Protein AF-A0A8S3Z2A4-F1 (afdb_monomer_lite)

Radius of gyration: 31.5 Å; chains: 1; bounding box: 64×55×92 Å

Organism: NCBI:t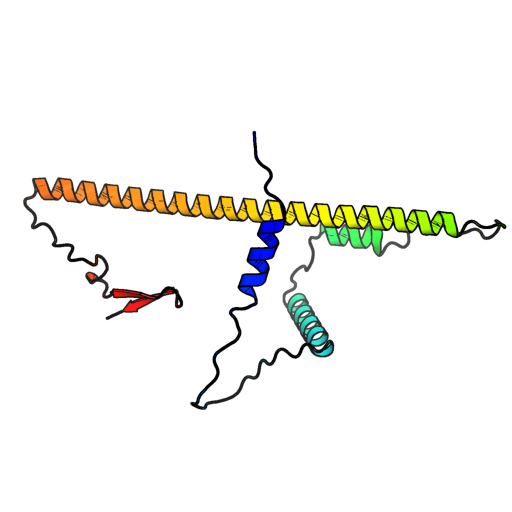xid100452

Sequence (190 aa):
MFSKFTASKLSAYFSRRMSNESTGSLSENELSDGDVGADDSPSAYLSYFRRLKETTDKLHLSARRPSIMLWRQQYLESQNFPRGKSNMNSDITDGSLTLDRKHRIDRALEWLKIQLVGILIYLCHILSQLKLQRSTEEHQELIDDFHFELQELQEFSDILDLPIPEHGSNPLKHIGITRLNISARRFSAC

InterPro domains:
  IPR024280 FAM167 [PF11652] (115-190)
  IPR051771 FAM167 domain-containing protein [PTHR32289] (18-190)

Foldseek 3Di:
DDDDPDPPVVVVVVVVVVPPPDDDDDDDDDDDDDDDPPDPDPVVVVVVVVVVVVVCVVVVPPPDDVVVVVVCCVPVVPPPDCPPPPPPDDDDDPPVVVVVVVVVVVVVVVVVVVVVVVVVVVVVVVVVVVVVVVVVVVVVVVVVVVVVVVVVVVVVCVVVVPPDPCCPPDVCVVVQFDDQDPVVRDTDGD

Structure (mmCIF, N/CA/C/O backbone):
data_AF-A0A8S3Z2A4-F1
#
_entry.id   AF-A0A8S3Z2A4-F1
#
loop_
_atom_site.group_PDB
_atom_site.id
_atom_site.type_symbol
_atom_site.label_atom_id
_atom_site.label_alt_id
_atom_site.label_comp_id
_atom_site.label_asym_id
_atom_site.label_entity_id
_atom_site.label_seq_id
_atom_site.pdbx_PDB_ins_code
_atom_site.Cartn_x
_atom_site.Cartn_y
_atom_site.Cartn_z
_atom_site.occupancy
_atom_site.B_iso_or_equiv
_atom_site.auth_seq_id
_atom_site.auth_comp_id
_atom_site.auth_asym_id
_atom_site.auth_atom_id
_atom_site.pdbx_PDB_model_num
ATOM 1 N N . MET A 1 1 ? 25.970 15.386 16.649 1.00 39.62 1 MET A N 1
ATOM 2 C CA . MET A 1 1 ? 26.610 14.061 16.819 1.00 39.62 1 MET A CA 1
ATOM 3 C C . MET A 1 1 ? 25.561 12.959 16.651 1.00 39.62 1 MET A C 1
ATOM 5 O O . MET A 1 1 ? 25.124 12.393 17.641 1.00 39.62 1 MET A O 1
ATOM 9 N N . PHE A 1 2 ? 25.124 12.650 15.425 1.00 41.12 2 PHE A N 1
ATOM 10 C CA . PHE A 1 2 ? 24.247 11.491 15.205 1.00 41.12 2 PHE A CA 1
ATOM 11 C C . PHE A 1 2 ? 25.093 10.311 14.740 1.00 41.12 2 PHE A C 1
ATOM 13 O O . PHE A 1 2 ? 25.706 10.330 13.674 1.00 41.12 2 PHE A O 1
ATOM 20 N N . SER A 1 3 ? 25.214 9.348 15.651 1.00 44.56 3 SER A N 1
ATOM 21 C CA . SER A 1 3 ? 26.056 8.168 15.533 1.00 44.56 3 SER A CA 1
ATOM 22 C C . SER A 1 3 ? 25.515 7.194 14.487 1.00 44.56 3 SER A C 1
ATOM 24 O O . SER A 1 3 ? 24.312 7.038 14.288 1.00 44.56 3 SER A O 1
ATOM 26 N N . LYS A 1 4 ? 26.462 6.551 13.814 1.00 48.78 4 LYS A N 1
ATOM 27 C CA . LYS A 1 4 ? 26.327 5.701 12.635 1.00 48.78 4 LYS A CA 1
ATOM 28 C C . LYS A 1 4 ? 25.576 4.409 12.986 1.00 48.78 4 LYS A C 1
ATOM 30 O O . LYS A 1 4 ? 26.118 3.563 13.692 1.00 48.78 4 LYS A O 1
ATOM 35 N N . PHE A 1 5 ? 24.373 4.209 12.448 1.00 43.72 5 PHE A N 1
ATOM 36 C CA . PHE A 1 5 ? 23.748 2.883 12.417 1.00 43.72 5 PHE A CA 1
ATOM 37 C C . PHE A 1 5 ? 24.334 2.095 11.243 1.00 43.72 5 PHE A C 1
ATOM 39 O O . PHE A 1 5 ? 24.006 2.325 10.082 1.00 43.72 5 PHE A O 1
ATOM 46 N N . THR A 1 6 ? 25.282 1.210 11.545 1.00 55.25 6 THR A N 1
ATOM 47 C CA . THR A 1 6 ? 25.957 0.376 10.550 1.00 55.25 6 THR A CA 1
ATOM 48 C C . THR A 1 6 ? 25.103 -0.843 10.192 1.00 55.25 6 THR A C 1
ATOM 50 O O . THR A 1 6 ? 24.456 -1.454 11.044 1.00 55.25 6 THR A O 1
ATOM 53 N N . ALA A 1 7 ? 25.152 -1.224 8.913 1.00 50.16 7 ALA A N 1
ATOM 54 C CA . ALA A 1 7 ? 24.430 -2.332 8.279 1.00 50.16 7 ALA A CA 1
ATOM 55 C C . ALA A 1 7 ? 24.630 -3.724 8.928 1.00 50.16 7 ALA A C 1
ATOM 57 O O . ALA A 1 7 ? 23.951 -4.682 8.570 1.00 50.16 7 ALA A O 1
ATOM 58 N N . SER A 1 8 ? 25.521 -3.842 9.916 1.00 47.00 8 SER A N 1
ATOM 59 C CA . SER A 1 8 ? 25.861 -5.101 10.586 1.00 47.00 8 SER A CA 1
ATOM 60 C C . SER A 1 8 ? 24.720 -5.653 11.462 1.00 47.00 8 SER A C 1
ATOM 62 O O . SER A 1 8 ? 24.561 -6.865 11.593 1.00 47.00 8 SER A O 1
ATOM 64 N N . LYS A 1 9 ? 23.847 -4.790 12.010 1.00 45.94 9 LYS A N 1
ATOM 65 C CA . LYS A 1 9 ? 22.743 -5.233 12.890 1.00 45.94 9 LYS A CA 1
ATOM 66 C C . LYS A 1 9 ? 21.567 -5.888 12.158 1.00 45.94 9 LYS A C 1
ATOM 68 O O . LYS A 1 9 ? 20.826 -6.641 12.783 1.00 45.94 9 LYS A O 1
ATOM 73 N N . LEU A 1 10 ? 21.410 -5.652 10.854 1.00 45.69 10 LEU A N 1
ATOM 74 C CA . LEU A 1 10 ? 20.342 -6.282 10.067 1.00 45.69 10 LEU A CA 1
ATOM 75 C C . LEU A 1 10 ? 20.653 -7.754 9.748 1.00 45.69 10 LEU A C 1
ATOM 77 O O . LEU A 1 10 ? 19.740 -8.573 9.708 1.00 45.69 10 LEU A O 1
ATOM 81 N N . SER A 1 11 ? 21.936 -8.113 9.626 1.00 46.38 11 SER A N 1
ATOM 82 C CA . SER A 1 11 ? 22.373 -9.500 9.401 1.00 46.38 11 SER A CA 1
ATOM 83 C C . SER A 1 11 ? 22.074 -10.408 10.606 1.00 46.38 11 SER A C 1
ATOM 85 O O . SER A 1 11 ? 21.543 -11.506 10.457 1.00 46.38 11 SER A O 1
ATOM 87 N N . ALA A 1 12 ? 22.298 -9.911 11.830 1.00 46.38 12 ALA A N 1
ATOM 88 C CA . ALA A 1 12 ? 22.078 -10.685 13.056 1.00 46.38 12 ALA A CA 1
ATOM 89 C C . ALA A 1 12 ? 20.595 -11.002 13.339 1.00 46.38 12 ALA A C 1
ATOM 91 O O . ALA A 1 12 ? 20.290 -12.035 13.938 1.00 46.38 12 ALA A O 1
ATOM 92 N N . TYR A 1 13 ? 19.670 -10.145 12.893 1.00 47.44 13 TYR A N 1
ATOM 93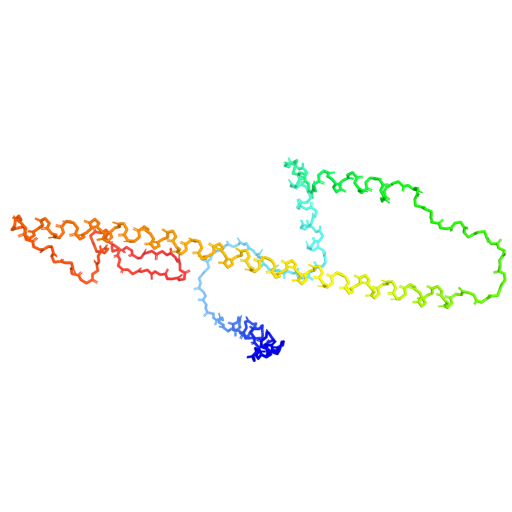 C CA . TYR A 1 13 ? 18.230 -10.396 13.020 1.00 47.44 13 TYR A CA 1
ATOM 94 C C . TYR A 1 13 ? 17.719 -11.429 12.011 1.00 47.44 13 TYR A C 1
ATOM 96 O O . TYR A 1 13 ? 16.799 -12.181 12.327 1.00 47.44 13 TYR A O 1
ATOM 104 N N . PHE A 1 14 ? 18.326 -11.501 10.824 1.00 48.72 14 PHE A N 1
ATOM 105 C CA . PHE A 1 14 ? 17.909 -12.441 9.786 1.00 48.72 14 PHE A CA 1
ATOM 106 C C . PHE A 1 14 ? 18.347 -13.879 10.112 1.00 48.72 14 PHE A C 1
ATOM 108 O O . PHE A 1 14 ? 17.549 -14.805 9.992 1.00 48.72 14 PHE A O 1
ATOM 115 N N . SER A 1 15 ? 19.561 -14.068 10.644 1.00 42.00 15 SER A N 1
ATOM 116 C CA . SER A 1 15 ? 20.068 -15.406 10.990 1.00 42.00 15 SER A CA 1
ATOM 117 C C . SER A 1 15 ? 19.360 -16.050 12.187 1.00 42.00 15 SER A C 1
ATOM 119 O O . SER A 1 15 ? 19.220 -17.267 12.227 1.00 42.00 15 SER A O 1
ATOM 121 N N . ARG A 1 16 ? 18.861 -15.267 13.156 1.00 45.88 16 ARG A N 1
ATOM 122 C CA . ARG A 1 16 ? 18.175 -15.823 14.339 1.00 45.88 16 ARG A CA 1
ATOM 123 C C . ARG A 1 16 ? 16.767 -16.351 14.032 1.00 45.88 16 ARG A C 1
ATOM 125 O O . ARG A 1 16 ? 16.267 -17.165 14.798 1.00 45.88 16 ARG A O 1
ATOM 132 N N . ARG A 1 17 ? 16.149 -15.918 12.927 1.00 43.94 17 ARG A N 1
ATOM 133 C CA . ARG A 1 17 ? 14.795 -16.338 12.526 1.00 43.94 17 ARG A CA 1
ATOM 134 C C . ARG A 1 17 ? 14.763 -17.638 11.715 1.00 43.94 17 ARG A C 1
ATOM 136 O O . ARG A 1 17 ? 13.704 -18.228 11.597 1.00 43.94 17 ARG A O 1
ATOM 143 N N . MET A 1 18 ? 15.900 -18.077 11.171 1.00 41.94 18 MET A N 1
ATOM 144 C CA . MET A 1 18 ? 15.980 -19.298 10.352 1.00 41.94 18 MET A CA 1
ATOM 145 C C . MET A 1 18 ? 16.459 -20.526 11.145 1.00 41.94 18 MET A C 1
ATOM 147 O O . MET A 1 18 ? 16.470 -21.629 10.613 1.00 41.94 18 MET A O 1
ATOM 151 N N . SER A 1 19 ? 16.884 -20.363 12.405 1.00 40.25 19 SER A N 1
ATOM 152 C CA . SER A 1 19 ? 17.435 -21.463 13.220 1.00 40.25 19 SER A CA 1
ATOM 153 C C . SER A 1 19 ? 16.463 -22.034 14.256 1.00 40.25 19 SER A C 1
ATOM 155 O O . SER A 1 19 ? 16.802 -23.002 14.926 1.00 40.25 19 SER A O 1
ATOM 157 N N . ASN A 1 20 ? 15.271 -21.459 14.410 1.00 38.00 20 ASN A N 1
ATOM 158 C CA . ASN A 1 20 ? 14.275 -21.872 15.404 1.00 38.00 20 ASN A CA 1
ATOM 159 C C . ASN A 1 20 ? 13.099 -22.682 14.824 1.00 38.00 20 ASN A C 1
ATOM 161 O O . ASN A 1 20 ? 12.181 -23.008 15.568 1.00 38.00 20 ASN A O 1
ATOM 165 N N . GLU A 1 21 ? 13.141 -23.055 13.541 1.00 40.69 21 GLU A N 1
ATOM 166 C CA . GLU A 1 21 ? 12.123 -23.901 12.885 1.00 40.69 21 GLU A CA 1
ATOM 167 C C . GLU A 1 21 ? 12.524 -25.378 12.738 1.00 40.69 21 GLU A C 1
ATOM 169 O O . GLU A 1 21 ? 11.909 -26.124 11.984 1.00 40.69 21 GLU A O 1
ATOM 174 N N . SER A 1 22 ? 13.528 -25.850 13.478 1.00 44.91 22 SER A N 1
ATOM 175 C CA . SER A 1 22 ? 13.910 -27.264 13.440 1.00 44.91 22 SER A CA 1
ATOM 176 C C . SER A 1 22 ? 14.119 -27.806 14.848 1.00 44.91 22 SER A C 1
ATOM 178 O O . SER A 1 22 ? 15.173 -27.618 15.444 1.00 44.91 22 SER A O 1
ATOM 180 N N . THR A 1 23 ? 13.064 -28.391 15.420 1.00 41.16 23 THR A N 1
ATOM 181 C CA . THR A 1 23 ? 13.081 -29.612 16.255 1.00 41.16 23 THR A CA 1
ATOM 182 C C . THR A 1 23 ? 11.677 -29.886 16.807 1.00 41.16 23 THR A C 1
ATOM 184 O O . THR A 1 23 ? 11.141 -29.091 17.574 1.00 41.16 23 THR A O 1
ATOM 187 N N . GLY A 1 24 ? 11.084 -31.026 16.427 1.00 30.45 24 GLY A N 1
ATOM 188 C CA . GLY A 1 24 ? 9.848 -31.522 17.047 1.00 30.45 24 GLY A CA 1
ATOM 189 C C . GLY A 1 24 ? 9.009 -32.513 16.224 1.00 30.45 24 GLY A C 1
ATOM 190 O O . GLY A 1 24 ? 7.857 -32.218 15.943 1.00 30.45 24 GLY A O 1
ATOM 191 N N . SER A 1 25 ? 9.562 -33.680 15.866 1.00 31.59 25 SER A N 1
ATOM 192 C CA . SER A 1 25 ? 8.793 -34.941 15.658 1.00 31.59 25 SER A CA 1
ATOM 193 C C . SER A 1 25 ? 8.578 -35.584 17.046 1.00 31.59 25 SER A C 1
ATOM 195 O O . SER A 1 25 ? 9.428 -35.355 17.903 1.00 31.59 25 SER A O 1
ATOM 197 N N . LEU A 1 26 ? 7.573 -36.384 17.435 1.00 31.91 26 LEU A N 1
ATOM 198 C CA . LEU A 1 26 ? 6.619 -37.355 16.847 1.00 31.91 26 LEU A CA 1
ATOM 199 C C . LEU A 1 26 ? 5.559 -37.601 17.985 1.00 31.91 26 LEU A C 1
ATOM 201 O O . LEU A 1 26 ? 5.942 -37.509 19.149 1.00 31.91 26 LEU A O 1
ATOM 205 N N . SER A 1 27 ? 4.257 -37.896 17.844 1.00 35.03 27 SER A N 1
ATOM 206 C CA . SER A 1 27 ? 3.640 -39.101 17.260 1.00 35.03 27 SER A CA 1
ATOM 207 C C . SER A 1 27 ? 2.094 -39.085 17.383 1.00 35.03 27 SER A C 1
ATOM 209 O O . SER A 1 27 ? 1.547 -38.618 18.378 1.00 35.03 27 SER A O 1
ATOM 211 N N . GLU A 1 28 ? 1.468 -39.618 16.325 1.00 39.50 28 GLU A N 1
ATOM 212 C CA . GLU A 1 28 ? 0.249 -40.451 16.225 1.00 39.50 28 GLU A CA 1
ATOM 213 C C . GLU A 1 28 ? -1.117 -39.955 16.748 1.00 39.50 28 GLU A C 1
ATOM 215 O O . GLU A 1 28 ? -1.443 -40.040 17.926 1.00 39.50 28 GLU A O 1
ATOM 220 N N . ASN A 1 29 ? -1.986 -39.572 15.800 1.00 33.66 29 ASN A N 1
ATOM 221 C CA . ASN A 1 29 ? -3.262 -40.267 15.578 1.00 33.66 29 ASN A CA 1
ATOM 222 C C . ASN A 1 29 ? -3.793 -39.963 14.161 1.00 33.66 29 ASN A C 1
ATOM 224 O O . ASN A 1 29 ? -3.790 -38.817 13.714 1.00 33.66 29 ASN A O 1
ATOM 228 N N . GLU A 1 30 ? -4.208 -41.007 13.448 1.00 43.69 30 GLU A N 1
ATOM 229 C CA . GLU A 1 30 ? -4.625 -40.979 12.044 1.00 43.69 30 GLU A CA 1
ATOM 230 C C . GLU A 1 30 ? -5.954 -40.245 11.798 1.00 43.69 30 GLU A C 1
ATOM 232 O O . GLU A 1 30 ? -6.917 -40.474 12.527 1.00 43.69 30 GLU A O 1
ATOM 237 N N . LEU A 1 31 ? -6.027 -39.439 10.724 1.00 37.88 31 LEU A N 1
ATOM 238 C CA . LEU A 1 31 ? -7.029 -39.580 9.650 1.00 37.88 31 LEU A CA 1
ATOM 239 C C . LEU A 1 31 ? -6.780 -38.594 8.478 1.00 37.88 31 LEU A C 1
ATOM 241 O O . LEU A 1 31 ? -6.928 -37.385 8.623 1.00 37.88 31 LEU A O 1
ATOM 245 N N . SER A 1 32 ? -6.516 -39.171 7.301 1.00 45.12 32 SER A N 1
ATOM 246 C CA . SER A 1 32 ? -7.019 -38.783 5.967 1.00 45.12 32 SER A CA 1
ATOM 247 C C . SER A 1 32 ? -6.608 -37.449 5.303 1.00 45.12 32 SER A C 1
ATOM 249 O O . SER A 1 32 ? -7.324 -36.456 5.363 1.00 45.12 32 SER A O 1
ATOM 251 N N . ASP A 1 33 ? -5.541 -37.568 4.507 1.00 43.47 33 ASP A N 1
ATOM 252 C CA . ASP A 1 33 ? -5.369 -37.140 3.102 1.00 43.47 33 ASP A CA 1
ATOM 253 C C . ASP A 1 33 ? -5.438 -35.644 2.716 1.00 43.47 33 ASP A C 1
ATOM 255 O O . ASP A 1 33 ? -6.471 -34.979 2.791 1.00 43.47 33 ASP A O 1
ATOM 259 N N . GLY A 1 34 ? -4.305 -35.139 2.214 1.00 41.41 34 GLY A N 1
ATOM 260 C CA . GLY A 1 34 ? -4.130 -33.771 1.721 1.00 41.41 34 GLY A CA 1
ATOM 261 C C . GLY A 1 34 ? -2.675 -33.298 1.754 1.00 41.41 34 GLY A C 1
ATOM 262 O O . GLY A 1 34 ? -2.374 -32.274 2.363 1.00 41.41 34 GLY A O 1
ATOM 263 N N . ASP A 1 35 ? -1.781 -34.073 1.139 1.00 44.00 35 ASP A N 1
ATOM 264 C CA . ASP A 1 35 ? -0.349 -33.803 0.971 1.00 44.00 35 ASP A CA 1
ATOM 265 C C . ASP A 1 35 ? -0.073 -32.415 0.351 1.00 44.00 35 ASP A C 1
ATOM 267 O O . ASP A 1 35 ? -0.505 -32.108 -0.762 1.00 44.00 35 ASP A O 1
ATOM 271 N N . VAL A 1 36 ? 0.665 -31.573 1.083 1.00 47.00 36 VAL A N 1
ATOM 272 C CA . VAL A 1 36 ? 1.321 -30.367 0.555 1.00 47.00 36 VAL A CA 1
ATOM 273 C C . VAL A 1 36 ? 2.799 -30.432 0.935 1.00 47.00 36 VAL A C 1
ATOM 275 O O . VAL A 1 36 ? 3.322 -29.602 1.678 1.00 47.00 36 VAL A O 1
ATOM 278 N N . GLY A 1 37 ? 3.489 -31.449 0.422 1.00 45.19 37 GLY A N 1
ATOM 279 C CA . GLY A 1 37 ? 4.923 -31.378 0.192 1.00 45.19 37 GLY A CA 1
ATOM 280 C C . GLY A 1 37 ? 5.211 -30.301 -0.854 1.00 45.19 37 GLY A C 1
ATOM 281 O O . GLY A 1 37 ? 4.881 -30.451 -2.030 1.00 45.19 37 GLY A O 1
ATOM 282 N N . ALA A 1 38 ? 5.802 -29.186 -0.426 1.00 52.50 38 ALA A N 1
ATOM 283 C CA . ALA A 1 38 ? 6.361 -28.185 -1.325 1.00 52.50 38 ALA A CA 1
ATOM 284 C C . ALA A 1 38 ? 7.593 -28.784 -2.024 1.00 52.50 38 ALA A C 1
ATOM 286 O O . ALA A 1 38 ? 8.720 -28.658 -1.554 1.00 52.50 38 ALA A O 1
ATOM 287 N N . ASP A 1 39 ? 7.349 -29.497 -3.120 1.00 49.53 39 ASP A N 1
ATOM 288 C CA . ASP A 1 39 ? 8.382 -29.953 -4.039 1.00 49.53 39 ASP A CA 1
ATOM 289 C C . ASP A 1 39 ? 8.931 -28.724 -4.783 1.00 49.53 39 ASP A C 1
ATOM 291 O O . ASP A 1 39 ? 8.223 -28.098 -5.581 1.00 49.53 39 ASP A O 1
ATOM 295 N N . ASP A 1 40 ? 10.190 -28.361 -4.518 1.00 53.53 40 ASP A N 1
ATOM 296 C CA . ASP A 1 40 ? 10.964 -27.307 -5.203 1.00 53.53 40 ASP A CA 1
ATOM 297 C C . ASP A 1 40 ? 11.320 -27.726 -6.651 1.00 53.53 40 ASP A C 1
ATOM 299 O O . ASP A 1 40 ? 12.430 -27.546 -7.156 1.00 53.53 40 ASP A O 1
ATOM 303 N N . SER A 1 41 ? 10.359 -28.323 -7.352 1.00 61.91 41 SER A N 1
ATOM 304 C CA . SER A 1 41 ? 10.474 -28.745 -8.737 1.00 61.91 41 SER A CA 1
ATOM 305 C C . SER A 1 41 ? 10.021 -27.607 -9.661 1.00 61.91 41 SER A C 1
ATOM 307 O O . SER A 1 41 ? 8.894 -27.110 -9.534 1.00 61.91 41 SER A O 1
ATOM 309 N N . PRO A 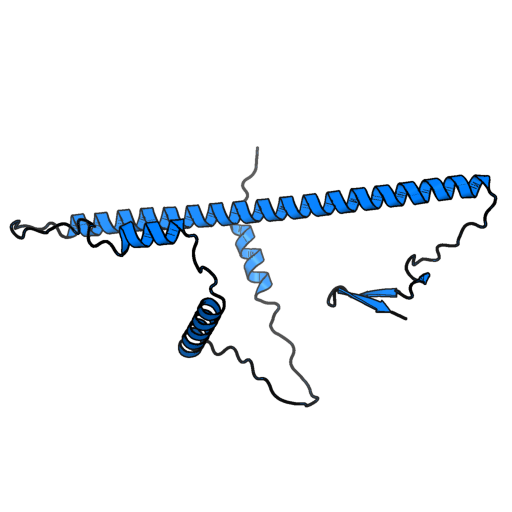1 42 ? 10.828 -27.202 -10.665 1.00 63.19 42 PRO A N 1
ATOM 310 C CA . PRO A 1 42 ? 10.460 -26.158 -11.630 1.00 63.19 42 PRO A CA 1
ATOM 311 C C . PRO A 1 42 ? 9.114 -26.407 -12.334 1.00 63.19 42 PRO A C 1
ATOM 313 O O . PRO A 1 42 ? 8.444 -25.470 -12.770 1.00 63.19 42 PRO A O 1
ATOM 316 N N . SER A 1 43 ? 8.698 -27.675 -12.420 1.00 71.00 43 SER A N 1
ATOM 317 C CA . SER A 1 43 ? 7.420 -28.106 -12.990 1.00 71.00 43 SER A CA 1
ATOM 318 C C . SER A 1 43 ? 6.213 -27.658 -12.152 1.00 71.00 43 SER A C 1
ATOM 320 O O . SER A 1 43 ? 5.224 -27.154 -12.697 1.00 71.00 43 SER A O 1
ATOM 322 N N . ALA A 1 44 ? 6.312 -27.754 -10.821 1.00 73.12 44 ALA A N 1
ATOM 323 C CA . ALA A 1 44 ? 5.252 -27.354 -9.900 1.00 73.12 44 ALA A CA 1
ATOM 324 C C . ALA A 1 44 ? 4.990 -25.842 -9.992 1.00 73.12 44 ALA A C 1
ATOM 326 O O . ALA A 1 44 ? 3.840 -25.417 -10.131 1.00 73.12 44 ALA A O 1
ATOM 327 N N . TYR A 1 45 ? 6.051 -25.030 -10.063 1.00 75.31 45 TYR A N 1
ATOM 328 C CA . TYR A 1 45 ? 5.935 -23.576 -10.214 1.00 75.31 45 TYR A CA 1
ATOM 329 C C . TYR A 1 45 ? 5.266 -23.168 -11.536 1.00 75.31 45 TYR A C 1
ATOM 331 O O . TYR A 1 45 ? 4.392 -22.298 -11.556 1.00 75.31 45 TYR A O 1
ATOM 339 N N . LEU A 1 46 ? 5.618 -23.824 -12.649 1.00 83.75 46 LEU A N 1
ATOM 340 C CA . LEU A 1 46 ? 4.990 -23.568 -13.950 1.00 83.75 46 LEU A CA 1
ATOM 341 C C . LEU A 1 46 ? 3.502 -23.945 -13.964 1.00 83.75 46 LEU A C 1
ATOM 343 O O . LEU A 1 46 ? 2.695 -23.238 -14.576 1.00 83.75 46 LEU A O 1
ATOM 347 N N . SER A 1 47 ? 3.126 -25.026 -13.276 1.00 85.81 47 SER A N 1
ATOM 348 C CA . SER A 1 47 ? 1.728 -25.453 -13.145 1.00 85.81 47 SER A CA 1
ATOM 349 C C . SER A 1 47 ? 0.899 -24.482 -12.288 1.00 85.81 47 SER A C 1
ATOM 351 O O . SER A 1 47 ? -0.206 -24.094 -12.679 1.00 85.81 47 SER A O 1
ATOM 353 N N . TYR A 1 48 ? 1.472 -23.989 -11.186 1.00 86.19 48 TYR A N 1
ATOM 354 C CA . TYR A 1 48 ? 0.867 -22.981 -10.316 1.00 86.19 48 TYR A CA 1
ATOM 355 C C . TYR A 1 48 ? 0.700 -21.636 -11.034 1.00 86.19 48 TYR A C 1
ATOM 357 O O . TYR A 1 48 ? -0.378 -21.042 -11.008 1.00 86.19 48 TYR A O 1
ATOM 365 N N . PHE A 1 49 ? 1.728 -21.189 -11.760 1.00 88.94 49 PHE A N 1
ATOM 366 C CA . PHE A 1 49 ? 1.678 -19.961 -12.553 1.00 88.94 49 PHE A CA 1
ATOM 367 C C . PHE A 1 49 ? 0.605 -20.022 -13.651 1.00 88.94 49 PHE A C 1
ATOM 369 O O . PHE A 1 49 ? -0.113 -19.046 -13.876 1.00 88.94 49 PHE A O 1
ATOM 376 N N . ARG A 1 50 ? 0.445 -21.180 -14.309 1.00 88.19 50 ARG A N 1
ATOM 377 C CA . ARG A 1 50 ? -0.616 -21.403 -15.304 1.00 88.19 50 ARG A CA 1
ATOM 378 C C . ARG A 1 50 ? -2.008 -21.323 -14.678 1.00 88.19 50 ARG A C 1
ATOM 380 O O . ARG A 1 50 ? -2.858 -20.612 -15.206 1.00 88.19 50 ARG A O 1
ATOM 387 N N . ARG A 1 51 ? -2.216 -21.974 -13.529 1.00 91.06 51 ARG A N 1
ATOM 388 C CA . ARG A 1 51 ? -3.484 -21.918 -12.784 1.00 91.06 51 ARG A CA 1
ATOM 389 C C . ARG A 1 51 ? -3.817 -20.493 -12.332 1.00 91.06 51 ARG A C 1
ATOM 391 O O . ARG A 1 51 ? -4.948 -20.056 -12.509 1.00 91.06 51 ARG A O 1
ATOM 398 N N . LEU A 1 52 ? -2.835 -19.751 -11.820 1.00 85.56 52 LEU A N 1
ATOM 399 C CA . LEU A 1 52 ? -2.997 -18.352 -11.412 1.00 85.56 52 LEU A CA 1
ATOM 400 C C . LEU A 1 52 ? -3.389 -17.443 -12.589 1.00 85.56 52 LEU A C 1
ATOM 402 O O . LEU A 1 52 ? -4.220 -16.538 -12.447 1.00 85.56 52 LEU A O 1
ATOM 406 N N . LYS A 1 53 ? -2.799 -17.694 -13.762 1.00 89.00 53 LYS A N 1
ATOM 407 C CA . LYS A 1 53 ? -3.120 -16.977 -14.996 1.00 89.00 53 LYS A CA 1
ATOM 408 C C . LYS A 1 53 ? -4.561 -17.248 -15.433 1.00 89.00 53 LYS A C 1
ATOM 410 O O . LYS A 1 53 ? -5.310 -16.304 -15.645 1.00 89.00 53 LYS A O 1
ATOM 415 N N . GLU A 1 54 ? -4.982 -18.511 -15.445 1.00 90.31 54 GLU A N 1
ATOM 416 C CA . GLU A 1 54 ? -6.365 -18.886 -15.764 1.00 90.31 54 GLU A CA 1
ATOM 417 C C . GLU A 1 54 ? -7.384 -18.269 -14.800 1.00 90.31 54 GLU A C 1
ATOM 419 O O . GLU A 1 54 ? -8.437 -17.807 -15.232 1.00 90.31 54 GLU A O 1
ATOM 424 N N . THR A 1 55 ? -7.097 -18.235 -13.495 1.00 84.44 55 THR A N 1
ATOM 425 C CA . THR A 1 55 ? -7.998 -17.603 -12.517 1.00 84.44 55 THR A CA 1
ATOM 426 C C . THR A 1 55 ? -8.065 -16.089 -12.692 1.00 84.44 55 THR A C 1
ATOM 428 O O . THR A 1 55 ? -9.135 -15.507 -12.554 1.00 84.44 55 THR A O 1
ATOM 431 N N . THR A 1 56 ? -6.943 -15.454 -13.033 1.00 81.00 56 THR A N 1
ATOM 432 C CA . THR A 1 56 ? -6.882 -14.011 -13.309 1.00 81.00 56 THR A CA 1
ATOM 433 C C . THR A 1 56 ? -7.706 -13.654 -14.545 1.00 81.00 56 THR A C 1
ATOM 435 O O . THR A 1 56 ? -8.489 -12.705 -14.498 1.00 81.00 56 THR A O 1
ATOM 438 N N . ASP A 1 57 ? -7.578 -14.450 -15.611 1.00 77.81 57 ASP A N 1
ATOM 439 C CA . ASP A 1 57 ? -8.318 -14.270 -16.861 1.00 77.81 57 ASP A CA 1
ATOM 440 C C . ASP A 1 57 ? -9.825 -14.494 -16.646 1.00 77.81 57 ASP A C 1
ATOM 442 O O . ASP A 1 57 ? -10.637 -13.670 -17.062 1.00 77.81 57 ASP A O 1
ATOM 446 N N . LYS A 1 58 ? -10.211 -15.547 -15.908 1.00 85.62 58 LYS A N 1
ATOM 447 C CA . LYS A 1 58 ? -11.617 -15.827 -15.551 1.00 85.62 58 LYS A CA 1
ATOM 448 C C . LYS A 1 58 ? -12.266 -14.708 -14.738 1.00 85.62 58 LYS A C 1
ATOM 450 O O . LYS A 1 58 ? -13.457 -14.461 -14.888 1.00 85.62 58 LYS A O 1
ATOM 455 N N . LEU A 1 59 ? -11.498 -14.048 -13.873 1.00 76.69 59 LEU A N 1
ATOM 456 C CA . LEU A 1 59 ? -11.987 -12.962 -13.024 1.00 76.69 59 LEU A CA 1
ATOM 457 C C . LEU A 1 59 ? -11.870 -11.581 -13.689 1.00 76.69 59 LEU A C 1
ATOM 459 O O . LEU A 1 59 ? -12.202 -10.582 -13.054 1.00 76.69 59 LEU A O 1
ATOM 463 N N . HIS A 1 60 ? -11.398 -11.511 -14.944 1.00 64.12 60 HIS A N 1
ATOM 464 C CA . HIS A 1 60 ? -11.156 -10.265 -15.682 1.00 64.12 60 HIS A CA 1
ATOM 465 C C . HIS A 1 60 ? -10.363 -9.228 -14.867 1.00 64.12 60 HIS A C 1
ATOM 467 O O . HIS A 1 60 ? -10.524 -8.014 -15.027 1.00 64.12 60 HIS A O 1
ATOM 473 N N . LEU A 1 61 ? -9.488 -9.698 -13.974 1.00 69.31 61 LEU A N 1
ATOM 474 C CA . LEU A 1 61 ? -8.673 -8.817 -13.155 1.00 69.31 61 LEU A CA 1
ATOM 475 C C . LEU A 1 61 ? -7.629 -8.199 -14.076 1.00 69.31 61 LEU A C 1
ATOM 477 O O . LEU A 1 61 ? -6.779 -8.899 -14.627 1.00 69.31 61 LEU A O 1
ATOM 481 N N . SER A 1 62 ? -7.682 -6.880 -14.265 1.00 64.31 62 SER A N 1
ATOM 482 C CA . SER A 1 62 ? -6.656 -6.177 -15.026 1.00 64.31 62 SER A CA 1
ATOM 483 C C . SER A 1 62 ? -5.313 -6.376 -14.319 1.00 64.31 62 SER A C 1
ATOM 485 O O . SER A 1 62 ? -5.008 -5.689 -13.344 1.00 64.31 62 SER A O 1
ATOM 487 N N . ALA A 1 63 ? -4.497 -7.314 -14.805 1.00 61.66 63 ALA A N 1
ATOM 488 C CA . ALA A 1 63 ? -3.215 -7.687 -14.203 1.00 61.66 63 ALA A CA 1
ATOM 489 C C . ALA A 1 63 ? -2.155 -6.564 -14.268 1.00 61.66 63 ALA A C 1
ATOM 491 O O . ALA A 1 63 ? -1.001 -6.758 -13.885 1.00 61.66 63 ALA A O 1
ATOM 492 N N . ARG A 1 64 ? -2.521 -5.376 -14.770 1.00 64.62 64 ARG A N 1
ATOM 493 C CA . ARG A 1 64 ? -1.670 -4.190 -14.874 1.00 64.62 64 ARG A CA 1
ATOM 494 C C . ARG A 1 64 ? -2.495 -2.909 -14.916 1.00 64.62 64 ARG A C 1
ATOM 496 O O . ARG A 1 64 ? -3.571 -2.869 -15.502 1.00 64.62 64 ARG A O 1
ATOM 503 N N . ARG A 1 65 ? -1.928 -1.829 -14.367 1.00 79.94 65 ARG A N 1
ATOM 504 C CA . ARG A 1 65 ? -2.462 -0.469 -14.532 1.00 79.94 65 ARG A CA 1
ATOM 505 C C . ARG A 1 65 ? -2.548 -0.122 -16.031 1.00 79.94 65 ARG A C 1
ATOM 507 O O . ARG A 1 65 ? -1.580 -0.397 -16.746 1.00 79.94 65 ARG A O 1
ATOM 514 N N . PRO A 1 66 ? -3.631 0.518 -16.509 1.00 77.31 66 PRO A N 1
ATOM 515 C CA . PRO A 1 66 ? -3.829 0.814 -17.932 1.00 77.31 66 PRO A CA 1
ATOM 516 C C . PRO A 1 66 ? -2.688 1.646 -18.543 1.00 77.31 66 PRO A C 1
ATOM 518 O O . PRO A 1 66 ? -2.287 1.399 -19.679 1.00 77.31 66 PRO A O 1
ATOM 521 N N . SER A 1 67 ? -2.062 2.535 -17.764 1.00 81.25 67 SER A N 1
ATOM 522 C CA . SER A 1 67 ? -0.871 3.292 -18.183 1.00 81.25 67 SER A CA 1
ATOM 523 C C . SER A 1 67 ? 0.333 2.408 -18.536 1.00 81.25 67 SER A C 1
ATOM 525 O O . SER A 1 67 ? 1.083 2.715 -19.458 1.00 81.25 67 SER A O 1
ATOM 527 N N . ILE A 1 68 ? 0.505 1.277 -17.847 1.00 81.50 68 ILE A N 1
ATOM 528 C CA . ILE A 1 68 ? 1.601 0.333 -18.095 1.00 81.50 68 ILE A CA 1
ATOM 529 C C . ILE A 1 68 ? 1.337 -0.479 -19.369 1.00 81.50 68 ILE A C 1
ATOM 531 O O . ILE A 1 68 ? 2.282 -0.832 -20.074 1.00 81.50 68 ILE A O 1
ATOM 535 N N . MET A 1 69 ? 0.072 -0.785 -19.676 1.00 81.50 69 MET A N 1
ATOM 536 C CA . MET A 1 69 ? -0.280 -1.466 -20.925 1.00 81.50 69 MET A CA 1
ATOM 537 C C . MET A 1 69 ? -0.057 -0.566 -22.137 1.00 81.50 69 MET A C 1
ATOM 539 O O . MET A 1 69 ? 0.587 -1.008 -23.084 1.00 81.50 69 MET A O 1
ATOM 543 N N . LEU A 1 70 ? -0.494 0.696 -22.070 1.00 85.62 70 LEU A N 1
ATOM 544 C CA . LEU A 1 70 ? -0.249 1.678 -23.130 1.00 85.62 70 LEU A CA 1
ATOM 545 C C . LEU A 1 70 ? 1.251 1.881 -23.369 1.00 85.62 70 LEU A C 1
ATOM 547 O O . LEU A 1 70 ? 1.707 1.823 -24.507 1.00 85.62 70 LEU A O 1
ATOM 551 N N . TRP A 1 71 ? 2.044 2.013 -22.299 1.00 84.00 71 TRP A N 1
ATOM 552 C CA . TRP A 1 71 ? 3.501 2.087 -22.417 1.00 84.00 71 TRP A CA 1
ATOM 553 C C . TRP A 1 71 ? 4.094 0.820 -23.051 1.00 84.00 71 TRP A C 1
ATOM 555 O O . TRP A 1 71 ? 4.925 0.898 -23.953 1.00 84.00 71 TRP A O 1
ATOM 565 N N . ARG A 1 72 ? 3.650 -0.369 -22.624 1.00 80.50 72 ARG A N 1
ATOM 566 C CA . ARG A 1 72 ? 4.124 -1.638 -23.194 1.00 80.50 72 ARG A CA 1
ATOM 567 C C . ARG A 1 72 ? 3.810 -1.725 -24.689 1.00 80.50 72 ARG A C 1
ATOM 569 O O . ARG A 1 72 ? 4.691 -2.074 -25.467 1.00 80.50 72 ARG A O 1
ATOM 576 N N . GLN A 1 73 ? 2.602 -1.367 -25.097 1.00 81.56 73 GLN A N 1
ATOM 577 C CA . GLN A 1 73 ? 2.216 -1.355 -26.505 1.00 81.56 73 GLN A CA 1
ATOM 578 C C . GLN A 1 73 ? 3.075 -0.365 -27.311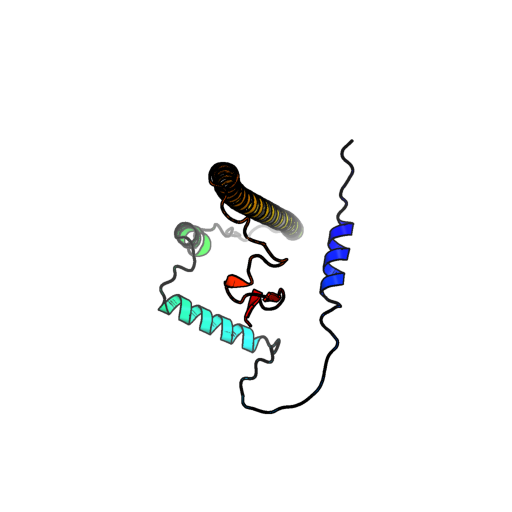 1.00 81.56 73 GLN A C 1
ATOM 580 O O . GLN A 1 73 ? 3.639 -0.710 -28.352 1.00 81.56 73 GLN A O 1
ATOM 585 N N . GLN A 1 74 ? 3.254 0.850 -26.789 1.00 80.75 74 GLN A N 1
ATOM 586 C CA . GLN A 1 74 ? 3.983 1.926 -27.458 1.00 80.75 74 GLN A CA 1
ATOM 587 C C . GLN A 1 74 ? 5.495 1.681 -27.572 1.00 80.75 74 GLN A C 1
ATOM 589 O O . GLN A 1 74 ? 6.111 2.137 -28.531 1.00 80.75 74 GLN A O 1
ATOM 594 N N . TYR A 1 75 ? 6.109 0.981 -26.615 1.00 73.56 75 TYR A N 1
ATOM 595 C CA . TYR A 1 75 ? 7.572 0.879 -26.544 1.00 73.56 75 TYR A CA 1
ATOM 596 C C . TYR A 1 75 ? 8.132 -0.541 -26.699 1.00 73.56 75 TYR A C 1
ATOM 598 O O . TYR A 1 75 ? 9.257 -0.684 -27.171 1.00 73.56 75 TYR A O 1
ATOM 606 N N . LEU A 1 76 ? 7.393 -1.588 -26.313 1.00 71.94 76 LEU A N 1
ATOM 607 C CA . LEU A 1 76 ? 7.841 -2.987 -26.438 1.00 71.94 76 LEU A CA 1
ATOM 608 C C . LEU A 1 76 ? 7.289 -3.672 -27.691 1.00 71.94 76 LEU A C 1
ATOM 610 O O . LEU A 1 76 ? 8.010 -4.434 -28.327 1.00 71.94 76 LEU A O 1
ATOM 614 N N . GLU A 1 77 ? 6.020 -3.434 -28.025 1.00 74.62 77 GLU A N 1
ATOM 615 C CA . GLU A 1 77 ? 5.350 -4.098 -29.158 1.00 74.62 77 GLU A CA 1
ATOM 616 C C . GLU A 1 77 ? 5.495 -3.307 -30.464 1.00 74.62 77 GLU A C 1
ATOM 618 O O . GLU A 1 77 ? 5.537 -3.881 -31.551 1.00 74.62 77 GLU A O 1
ATOM 623 N N . SER A 1 78 ? 5.657 -1.988 -30.362 1.00 67.69 78 SER A N 1
ATOM 624 C CA . SER A 1 78 ? 6.010 -1.135 -31.493 1.00 67.69 78 SER A CA 1
ATOM 625 C C . SER A 1 78 ? 7.452 -1.422 -31.927 1.00 67.69 78 SER A C 1
ATOM 627 O O . SER A 1 78 ? 8.397 -1.046 -31.234 1.00 67.69 78 SER A O 1
ATOM 629 N N . GLN A 1 79 ? 7.658 -2.018 -33.106 1.00 55.50 79 GLN A N 1
ATOM 630 C CA . GLN A 1 79 ? 8.983 -2.223 -33.728 1.00 55.50 79 GLN A CA 1
ATOM 631 C C . GLN A 1 79 ? 9.751 -0.919 -34.063 1.00 55.50 79 GLN A C 1
ATOM 633 O O . GLN A 1 79 ? 10.767 -0.949 -34.750 1.00 55.50 79 GLN A O 1
ATOM 638 N N . ASN A 1 80 ? 9.309 0.235 -33.563 1.00 54.00 80 ASN A N 1
ATOM 639 C CA . ASN A 1 80 ? 9.887 1.548 -33.845 1.00 54.00 80 ASN A CA 1
ATOM 640 C C . ASN A 1 80 ? 11.075 1.904 -32.946 1.00 54.00 80 ASN A C 1
ATOM 642 O O . ASN A 1 80 ? 11.555 3.036 -32.986 1.00 54.00 80 ASN A O 1
ATOM 646 N N . PHE A 1 81 ? 11.577 0.967 -32.138 1.00 53.03 81 PHE A N 1
ATOM 647 C CA . PHE A 1 81 ? 12.863 1.183 -31.493 1.00 53.03 81 PHE A CA 1
ATOM 648 C C . PHE A 1 81 ? 13.930 1.238 -32.594 1.00 53.03 81 PHE A C 1
ATOM 650 O O . PHE A 1 81 ? 14.022 0.276 -33.363 1.00 53.03 81 PHE A O 1
ATOM 657 N N . PRO A 1 82 ? 14.746 2.304 -32.702 1.00 53.75 82 PRO A N 1
ATOM 658 C CA . PRO A 1 82 ? 15.877 2.327 -33.613 1.00 53.75 82 PRO A CA 1
ATOM 659 C C . PRO A 1 82 ? 16.910 1.333 -33.080 1.00 53.75 82 PRO A C 1
ATOM 661 O O . PRO A 1 82 ? 17.878 1.678 -32.408 1.00 53.75 82 PRO A O 1
ATOM 664 N N . ARG A 1 83 ? 16.675 0.048 -33.344 1.00 53.97 83 ARG A N 1
ATOM 665 C CA . ARG A 1 83 ? 17.680 -0.996 -33.274 1.00 53.97 83 ARG A CA 1
ATOM 666 C C . ARG A 1 83 ? 18.650 -0.595 -34.371 1.00 53.97 83 ARG A C 1
ATOM 668 O O . ARG A 1 83 ? 18.315 -0.733 -35.545 1.00 53.97 83 ARG A O 1
ATOM 675 N N . GLY A 1 84 ? 19.725 0.086 -33.966 1.00 51.41 84 GLY A N 1
ATOM 676 C CA . GLY A 1 84 ? 20.643 0.780 -34.860 1.00 51.41 84 GLY A CA 1
ATOM 677 C C . GLY A 1 84 ? 20.873 -0.062 -36.100 1.00 51.41 84 GLY A C 1
ATOM 678 O O . GLY A 1 84 ? 21.358 -1.189 -35.996 1.00 51.41 84 GLY A O 1
ATOM 679 N N . LYS A 1 85 ? 20.436 0.451 -37.253 1.00 48.47 85 LYS A N 1
ATOM 680 C CA . LYS A 1 85 ? 20.787 -0.129 -38.541 1.00 48.47 85 LYS A CA 1
ATOM 681 C C . LYS A 1 85 ? 22.303 -0.026 -38.614 1.00 48.47 85 LYS A C 1
ATOM 683 O O . LYS A 1 85 ? 22.843 1.033 -38.914 1.00 48.47 85 LYS A O 1
ATOM 688 N N . SER A 1 86 ? 22.972 -1.109 -38.237 1.00 48.16 86 SER A N 1
ATOM 689 C CA . SER A 1 86 ? 24.362 -1.352 -38.569 1.00 48.16 86 SER A CA 1
ATOM 690 C C . SER A 1 86 ? 24.395 -1.441 -40.090 1.00 48.16 86 SER A C 1
ATOM 692 O O . SER A 1 86 ? 24.154 -2.490 -40.680 1.00 48.16 86 SER A O 1
ATOM 694 N N . ASN A 1 87 ? 24.583 -0.287 -40.730 1.00 43.50 87 ASN A N 1
ATOM 695 C CA . ASN A 1 87 ? 25.137 -0.248 -42.067 1.00 43.50 87 ASN A CA 1
ATOM 696 C C . ASN A 1 87 ? 26.543 -0.826 -41.923 1.00 43.50 87 ASN A C 1
ATOM 698 O O . ASN A 1 87 ? 27.448 -0.168 -41.415 1.00 43.50 87 ASN A O 1
ATOM 702 N N . MET A 1 88 ? 26.677 -2.097 -42.293 1.00 53.06 88 MET A N 1
ATOM 703 C CA . MET A 1 88 ? 27.955 -2.752 -42.519 1.00 53.06 88 MET A CA 1
ATOM 704 C C . MET A 1 88 ? 28.712 -1.926 -43.545 1.00 53.06 88 MET A C 1
ATOM 706 O O . MET A 1 88 ? 28.303 -1.911 -44.699 1.00 53.06 88 MET A O 1
ATOM 710 N N . ASN A 1 89 ? 29.708 -1.173 -43.075 1.00 51.00 89 ASN A N 1
ATOM 711 C CA . ASN A 1 89 ? 30.922 -0.742 -43.774 1.00 51.00 89 ASN A CA 1
ATOM 712 C C . ASN A 1 89 ? 31.748 0.135 -42.812 1.00 51.00 89 ASN A C 1
ATOM 714 O O . ASN A 1 89 ? 31.919 1.332 -43.030 1.00 51.00 89 ASN A O 1
ATOM 718 N N . SER A 1 90 ? 32.246 -0.445 -41.720 1.00 49.66 90 SER A N 1
ATOM 719 C CA . SER A 1 90 ? 33.388 0.127 -41.003 1.00 49.66 90 SER A CA 1
ATOM 720 C C . SER A 1 90 ? 34.246 -1.005 -40.462 1.00 49.66 90 SER A C 1
ATOM 722 O O . SER A 1 90 ? 33.932 -1.654 -39.464 1.00 49.66 90 SER A O 1
ATOM 724 N N . ASP A 1 91 ? 35.298 -1.253 -41.219 1.00 54.22 91 ASP A N 1
ATOM 725 C CA . ASP A 1 91 ? 36.486 -1.984 -40.831 1.00 54.22 91 ASP A CA 1
ATOM 726 C C . ASP A 1 91 ? 37.056 -1.439 -39.496 1.00 54.22 91 ASP A C 1
ATOM 728 O O . ASP A 1 91 ? 36.915 -0.252 -39.196 1.00 54.22 91 ASP A O 1
ATOM 732 N N . ILE A 1 92 ? 37.761 -2.304 -38.756 1.00 53.03 92 ILE A N 1
ATOM 733 C CA . ILE A 1 92 ? 38.671 -1.995 -37.629 1.00 53.03 92 ILE A CA 1
ATOM 734 C C . ILE A 1 92 ? 38.046 -1.814 -36.209 1.00 53.03 92 ILE A C 1
ATOM 736 O O . ILE A 1 92 ? 37.666 -0.736 -35.768 1.00 53.03 92 ILE A O 1
ATOM 740 N N . THR A 1 93 ? 38.036 -2.920 -35.442 1.00 54.78 93 THR A N 1
ATOM 741 C CA . THR A 1 93 ? 38.159 -3.039 -33.959 1.00 54.78 93 THR A CA 1
ATOM 742 C C . THR A 1 93 ? 37.316 -2.140 -33.024 1.00 54.78 93 THR A C 1
ATOM 744 O O . THR A 1 93 ? 37.855 -1.564 -32.080 1.00 54.78 93 THR A O 1
ATOM 747 N N . ASP A 1 94 ? 35.989 -2.106 -33.177 1.00 54.72 94 ASP A N 1
ATOM 748 C CA . ASP A 1 94 ? 35.064 -1.361 -32.288 1.00 54.72 94 ASP A CA 1
ATOM 749 C C . ASP A 1 94 ? 34.125 -2.264 -31.445 1.00 54.72 94 ASP A C 1
ATOM 751 O O . ASP A 1 94 ? 33.009 -1.899 -31.100 1.00 54.72 94 ASP A O 1
ATOM 755 N N . GLY A 1 95 ? 34.531 -3.497 -31.119 1.00 56.91 95 GLY A N 1
ATOM 756 C CA . GLY A 1 95 ? 33.721 -4.401 -30.273 1.00 56.91 95 GLY A CA 1
ATOM 757 C C . GLY A 1 95 ? 33.918 -4.193 -28.763 1.00 56.91 95 GLY A C 1
ATOM 758 O O . GLY A 1 95 ? 33.014 -4.429 -27.959 1.00 56.91 95 GLY A O 1
ATOM 759 N N . SER A 1 96 ? 35.107 -3.729 -28.368 1.00 52.53 96 SER A N 1
ATOM 760 C CA . SER A 1 96 ? 35.500 -3.559 -26.960 1.00 52.53 96 SER A CA 1
ATOM 761 C C . SER A 1 96 ? 34.878 -2.306 -26.330 1.00 52.53 96 SER A C 1
ATOM 763 O O . SER A 1 96 ? 34.383 -2.352 -25.203 1.00 52.53 96 SER A O 1
ATOM 765 N N . LEU A 1 97 ? 34.791 -1.206 -27.090 1.00 56.72 97 LEU A N 1
ATOM 766 C CA . LEU A 1 97 ? 34.177 0.045 -26.632 1.00 56.72 97 LEU A CA 1
ATOM 767 C C . LEU A 1 97 ? 32.654 -0.083 -26.466 1.00 56.72 97 LEU A C 1
ATOM 769 O O . LEU A 1 97 ? 32.076 0.554 -25.584 1.00 56.72 97 LEU A O 1
ATOM 773 N N . THR A 1 98 ? 31.988 -0.941 -27.249 1.00 72.12 98 THR A N 1
ATOM 774 C CA . THR A 1 98 ? 30.553 -1.217 -27.079 1.00 72.12 98 THR A CA 1
ATOM 775 C C . THR A 1 98 ? 30.269 -2.145 -25.902 1.00 72.12 98 THR A C 1
ATOM 777 O O . THR A 1 98 ? 29.297 -1.909 -25.183 1.00 72.12 98 THR A O 1
ATOM 780 N N . LEU A 1 99 ? 31.092 -3.179 -25.681 1.00 80.38 99 LEU A N 1
ATOM 781 C CA . LEU A 1 99 ? 30.908 -4.112 -24.565 1.00 80.38 99 LEU A CA 1
ATOM 782 C C . LEU A 1 99 ? 31.178 -3.433 -23.214 1.00 80.38 99 LEU A C 1
ATOM 784 O O . LEU A 1 99 ? 30.356 -3.551 -22.306 1.00 80.38 99 LEU A O 1
ATOM 788 N N . ASP A 1 100 ? 32.260 -2.659 -23.094 1.00 82.44 100 ASP A N 1
ATOM 789 C CA . ASP A 1 100 ? 32.549 -1.885 -21.879 1.00 82.44 100 ASP A CA 1
ATOM 790 C C . ASP A 1 100 ? 31.451 -0.846 -21.598 1.00 82.44 100 ASP A C 1
ATOM 792 O O . ASP A 1 100 ? 30.918 -0.761 -20.489 1.00 82.44 100 ASP A O 1
ATOM 796 N N . ARG A 1 101 ? 31.000 -0.123 -22.633 1.00 85.44 101 ARG A N 1
ATOM 797 C CA . ARG A 1 101 ? 29.859 0.796 -22.526 1.00 85.44 101 ARG A CA 1
ATOM 798 C C . ARG A 1 101 ? 28.588 0.080 -22.074 1.00 85.44 101 ARG A C 1
ATOM 800 O O . ARG A 1 101 ? 27.878 0.606 -21.218 1.00 85.44 101 ARG A O 1
ATOM 807 N N . LYS A 1 102 ? 28.302 -1.107 -22.613 1.00 89.31 102 LYS A N 1
ATOM 808 C CA . LYS A 1 102 ? 27.161 -1.926 -22.196 1.00 89.31 102 LYS A CA 1
ATOM 809 C C . LYS A 1 102 ? 27.280 -2.311 -20.722 1.00 89.31 102 LYS A C 1
ATOM 811 O O . LYS A 1 102 ? 26.344 -2.066 -19.974 1.00 89.31 102 LYS A O 1
ATOM 816 N N . HIS A 1 103 ? 28.438 -2.796 -20.274 1.00 90.31 103 HIS A N 1
ATOM 817 C CA . HIS A 1 103 ? 28.661 -3.127 -18.865 1.00 90.31 103 HIS A CA 1
ATOM 818 C C . HIS A 1 103 ? 28.510 -1.919 -17.935 1.00 90.31 103 HIS A C 1
ATOM 820 O O . HIS A 1 103 ? 27.973 -2.052 -16.837 1.00 90.31 103 HIS A O 1
ATOM 826 N N . ARG A 1 104 ? 28.940 -0.727 -18.361 1.00 91.25 104 ARG A N 1
ATOM 827 C CA . ARG A 1 104 ? 28.740 0.515 -17.600 1.00 91.25 104 ARG A CA 1
ATOM 828 C C . ARG A 1 104 ? 27.264 0.888 -17.489 1.00 91.25 104 ARG A C 1
ATOM 830 O O . ARG A 1 104 ? 26.822 1.263 -16.405 1.00 91.25 104 ARG A O 1
ATOM 837 N N . ILE A 1 105 ? 26.507 0.756 -18.579 1.00 93.19 105 ILE A N 1
ATOM 838 C CA . ILE A 1 105 ? 25.054 0.974 -18.587 1.00 93.19 105 ILE A CA 1
ATOM 839 C C . ILE A 1 105 ? 24.367 -0.053 -17.684 1.00 93.19 105 ILE A C 1
ATOM 841 O O . ILE A 1 105 ? 23.589 0.335 -16.820 1.00 93.19 105 ILE A O 1
ATOM 845 N N . ASP A 1 106 ? 24.702 -1.335 -17.818 1.00 93.50 106 ASP A N 1
ATOM 846 C CA . ASP A 1 106 ? 24.125 -2.411 -17.011 1.00 93.50 106 ASP A CA 1
ATOM 847 C C . ASP A 1 106 ? 24.414 -2.204 -15.517 1.00 93.50 106 ASP A C 1
ATOM 849 O O . ASP A 1 106 ? 23.512 -2.334 -14.692 1.00 93.50 106 ASP A O 1
ATOM 853 N N . ARG A 1 107 ? 25.633 -1.783 -15.151 1.00 93.25 107 ARG A N 1
ATOM 854 C CA . ARG A 1 107 ? 25.975 -1.423 -13.763 1.00 93.25 107 ARG A CA 1
ATOM 855 C C . ARG A 1 107 ? 25.178 -0.226 -13.252 1.00 93.25 107 ARG A C 1
ATOM 857 O O . ARG A 1 107 ? 24.723 -0.253 -12.112 1.00 93.25 107 ARG A O 1
ATOM 864 N N . ALA A 1 108 ? 25.004 0.812 -14.069 1.00 95.12 108 ALA A N 1
ATOM 865 C CA . ALA A 1 108 ? 24.200 1.974 -13.695 1.00 95.12 108 ALA A CA 1
ATOM 866 C C . ALA A 1 108 ? 22.719 1.601 -13.516 1.00 95.12 108 ALA A C 1
ATOM 868 O O . ALA A 1 108 ? 22.082 2.049 -12.564 1.00 95.12 108 ALA A O 1
ATOM 869 N N . LEU A 1 109 ? 22.183 0.740 -14.386 1.00 95.12 109 LEU A N 1
ATOM 870 C CA . LEU A 1 109 ? 20.823 0.215 -14.274 1.00 95.12 109 LEU A CA 1
ATOM 871 C C . LEU A 1 109 ? 20.651 -0.646 -13.024 1.00 95.12 109 LEU A C 1
ATOM 873 O O . LEU A 1 109 ? 19.649 -0.506 -12.328 1.00 95.12 109 LEU A O 1
ATOM 877 N N . GLU A 1 110 ? 21.613 -1.511 -12.714 1.00 95.31 110 GLU A N 1
ATOM 878 C CA . GLU A 1 110 ? 21.552 -2.348 -11.517 1.00 95.31 110 GLU A CA 1
ATOM 879 C C . GLU A 1 110 ? 21.623 -1.505 -10.243 1.00 95.31 110 GLU A C 1
ATOM 881 O O . GLU A 1 110 ? 20.819 -1.684 -9.329 1.00 95.31 110 GLU A O 1
ATOM 886 N N . TRP A 1 111 ? 22.498 -0.496 -10.222 1.00 95.81 111 TRP A N 1
ATOM 887 C CA . TRP A 1 111 ? 22.535 0.481 -9.140 1.00 95.81 111 TRP A CA 1
ATOM 888 C C . TRP A 1 111 ? 21.189 1.203 -8.981 1.00 95.81 111 TRP A C 1
ATOM 890 O O . TRP A 1 111 ? 20.669 1.275 -7.868 1.00 95.81 111 TRP A O 1
ATOM 900 N N . LEU A 1 112 ? 20.573 1.666 -10.076 1.00 96.06 112 LEU A N 1
ATOM 901 C CA . LEU A 1 112 ? 19.258 2.316 -10.036 1.00 96.06 112 LEU A CA 1
ATOM 902 C C . LEU A 1 112 ? 18.160 1.392 -9.500 1.00 96.06 112 LEU A C 1
ATOM 904 O O . LEU A 1 112 ? 17.330 1.834 -8.707 1.00 96.06 112 LEU A O 1
ATOM 908 N N . LYS A 1 113 ? 18.147 0.113 -9.894 1.00 95.56 113 LYS A N 1
ATOM 909 C CA . LYS A 1 113 ? 17.182 -0.864 -9.368 1.00 95.56 113 LYS A CA 1
ATOM 910 C C . LYS A 1 113 ? 17.339 -1.043 -7.865 1.00 95.56 113 LYS A C 1
ATOM 912 O O . LYS A 1 113 ? 16.341 -0.991 -7.151 1.00 95.56 113 LYS A O 1
ATOM 917 N N . ILE A 1 114 ? 18.573 -1.222 -7.391 1.00 95.12 114 ILE A N 1
ATOM 918 C CA . ILE A 1 114 ? 18.862 -1.379 -5.962 1.00 95.12 114 ILE A CA 1
ATOM 919 C C . ILE A 1 114 ? 18.383 -0.144 -5.194 1.00 95.12 114 ILE A C 1
ATOM 921 O O . ILE A 1 114 ? 17.715 -0.285 -4.171 1.00 95.12 114 ILE A O 1
ATOM 925 N N . GLN A 1 115 ? 18.653 1.060 -5.708 1.00 95.12 115 GLN A N 1
ATOM 926 C CA . GLN A 1 115 ? 18.183 2.301 -5.088 1.00 95.12 115 GLN A CA 1
ATOM 927 C C . GLN A 1 115 ? 16.654 2.389 -5.053 1.00 95.12 115 GLN A C 1
ATOM 929 O O . GLN A 1 115 ? 16.084 2.686 -4.007 1.00 95.12 115 GLN A O 1
ATOM 934 N N . LEU A 1 116 ? 15.972 2.086 -6.160 1.00 95.25 116 LEU A N 1
ATOM 935 C CA . LEU A 1 116 ? 14.509 2.131 -6.226 1.00 95.25 116 LEU A CA 1
ATOM 936 C C . LEU A 1 116 ? 13.852 1.135 -5.270 1.00 95.25 116 LEU A C 1
ATOM 938 O O . LEU A 1 116 ? 12.906 1.493 -4.570 1.00 95.25 116 LEU A O 1
ATOM 942 N N . VAL A 1 117 ? 14.362 -0.096 -5.209 1.00 96.19 117 VAL A N 1
ATOM 943 C CA . VAL A 1 117 ? 13.872 -1.111 -4.268 1.00 96.19 117 VAL A CA 1
ATOM 944 C C . VAL A 1 117 ? 14.141 -0.674 -2.829 1.00 96.19 117 VAL A C 1
ATOM 946 O O . VAL A 1 117 ? 13.249 -0.779 -1.991 1.00 96.19 117 VAL A O 1
ATOM 949 N N . GLY A 1 118 ? 15.322 -0.120 -2.547 1.00 94.25 118 GLY A N 1
ATOM 950 C CA . GLY A 1 118 ? 15.663 0.412 -1.228 1.00 94.25 118 GLY A CA 1
ATOM 951 C C . GLY A 1 118 ? 14.715 1.524 -0.777 1.00 94.25 118 GLY A C 1
ATOM 952 O O . GLY A 1 118 ? 14.172 1.460 0.325 1.00 94.25 118 GLY A O 1
ATOM 953 N N . ILE A 1 119 ? 14.453 2.504 -1.647 1.00 95.81 119 ILE A N 1
ATOM 954 C CA . ILE A 1 119 ? 13.512 3.599 -1.371 1.00 95.81 119 ILE A CA 1
ATOM 955 C C . ILE A 1 119 ? 12.096 3.052 -1.175 1.00 95.81 119 ILE A C 1
ATOM 957 O O . ILE A 1 119 ? 11.408 3.463 -0.245 1.00 95.81 119 ILE A O 1
ATOM 961 N N . LEU A 1 120 ? 11.658 2.100 -2.003 1.00 96.75 120 LEU A N 1
ATOM 962 C CA . LEU A 1 120 ? 10.335 1.496 -1.870 1.00 96.75 120 LEU A CA 1
ATOM 963 C C . LEU A 1 120 ? 10.176 0.778 -0.524 1.00 96.75 120 LEU A C 1
ATOM 965 O O . LEU A 1 120 ? 9.194 1.011 0.175 1.00 96.75 120 LEU A O 1
ATOM 969 N N . ILE A 1 121 ? 11.153 -0.047 -0.136 1.00 95.69 121 ILE A N 1
ATOM 970 C CA . ILE A 1 121 ? 11.151 -0.751 1.154 1.00 95.69 121 ILE A CA 1
ATOM 971 C C . ILE A 1 121 ? 11.130 0.255 2.308 1.00 95.69 121 ILE A C 1
ATOM 973 O O . ILE A 1 121 ? 10.359 0.089 3.254 1.00 95.69 121 ILE A O 1
ATOM 977 N N . TYR A 1 122 ? 11.931 1.316 2.218 1.00 95.75 122 TYR A N 1
ATOM 978 C CA . TYR A 1 122 ? 11.964 2.380 3.216 1.00 95.75 122 TYR A CA 1
ATOM 979 C C . TYR A 1 122 ? 10.604 3.079 3.362 1.00 95.75 122 TYR A C 1
ATOM 981 O O . TYR A 1 122 ? 10.096 3.220 4.474 1.00 95.75 122 TYR A O 1
ATOM 989 N N . LEU A 1 123 ? 9.962 3.444 2.250 1.00 96.12 123 LEU A N 1
ATOM 990 C CA . LEU A 1 123 ? 8.634 4.058 2.264 1.00 96.12 123 LEU A CA 1
ATOM 991 C C . LEU A 1 123 ? 7.560 3.101 2.793 1.00 96.12 123 LEU A C 1
ATOM 993 O O . LEU A 1 123 ? 6.709 3.514 3.577 1.00 96.12 123 LEU A O 1
ATOM 997 N N . CYS A 1 124 ? 7.607 1.820 2.420 1.00 96.12 124 CYS A N 1
ATOM 998 C CA . CYS A 1 124 ? 6.706 0.801 2.960 1.00 96.12 124 CYS A CA 1
ATOM 999 C C . CYS A 1 124 ? 6.866 0.644 4.477 1.00 96.12 124 CYS A C 1
ATOM 1001 O O . CYS A 1 124 ? 5.868 0.508 5.189 1.00 96.12 124 CYS A O 1
ATOM 1003 N N . HIS A 1 125 ? 8.103 0.688 4.977 1.00 96.50 125 HIS A N 1
ATOM 1004 C CA . HIS A 1 125 ? 8.379 0.648 6.407 1.00 96.50 125 HIS A CA 1
ATOM 1005 C C . HIS A 1 125 ? 7.784 1.865 7.121 1.00 96.50 125 HIS A C 1
ATOM 1007 O O . HIS A 1 125 ? 7.035 1.688 8.079 1.00 96.50 125 HIS A O 1
ATOM 1013 N N . ILE A 1 126 ? 8.035 3.078 6.617 1.00 97.38 126 ILE A N 1
ATOM 1014 C CA . ILE A 1 126 ? 7.470 4.309 7.189 1.00 97.38 126 ILE A CA 1
ATOM 1015 C C . ILE A 1 126 ? 5.947 4.266 7.182 1.00 97.38 126 ILE A C 1
ATOM 1017 O O . ILE A 1 126 ? 5.324 4.546 8.199 1.00 97.38 126 ILE A O 1
ATOM 1021 N N . LEU A 1 127 ? 5.334 3.882 6.062 1.00 96.12 127 LEU A N 1
ATOM 1022 C CA . LEU A 1 127 ? 3.881 3.800 5.965 1.00 96.12 127 LEU A CA 1
ATOM 1023 C C . LEU A 1 127 ? 3.308 2.825 6.998 1.00 96.12 127 LEU A C 1
ATOM 1025 O O . LEU A 1 127 ? 2.288 3.112 7.614 1.00 96.12 127 LEU A O 1
ATOM 1029 N N . SER A 1 128 ? 3.958 1.678 7.187 1.00 95.06 128 SER A N 1
ATOM 1030 C CA . SER A 1 128 ? 3.523 0.681 8.167 1.00 95.06 128 SER A CA 1
ATOM 1031 C C . SER A 1 128 ? 3.671 1.195 9.601 1.00 95.06 128 SER A C 1
ATOM 1033 O O . SER A 1 128 ? 2.770 0.984 10.407 1.00 95.06 128 SER A O 1
ATOM 1035 N N . GLN A 1 129 ? 4.759 1.911 9.904 1.00 96.88 129 GLN A N 1
ATOM 1036 C CA . GLN A 1 129 ? 4.968 2.563 11.201 1.00 96.88 129 GLN A CA 1
ATOM 1037 C C . GLN A 1 129 ? 3.905 3.630 11.475 1.00 96.88 129 GLN A C 1
ATOM 1039 O O . GLN A 1 129 ? 3.254 3.586 12.512 1.00 96.88 129 GLN A O 1
ATOM 1044 N N . LEU A 1 130 ? 3.657 4.529 10.520 1.00 96.25 130 LEU A N 1
ATOM 1045 C CA . LEU A 1 130 ? 2.643 5.577 10.657 1.00 96.25 130 LEU A CA 1
ATOM 1046 C C . LEU A 1 130 ? 1.232 4.999 10.811 1.00 96.25 130 LEU A C 1
ATOM 1048 O O . LEU A 1 130 ? 0.437 5.509 11.593 1.00 96.25 130 LEU A O 1
ATOM 1052 N N . LYS A 1 131 ? 0.916 3.913 10.096 1.00 97.00 131 LYS A N 1
ATOM 1053 C CA . LYS A 1 131 ? -0.359 3.202 10.260 1.00 97.00 131 LYS A CA 1
ATOM 1054 C C . LYS A 1 131 ? -0.514 2.601 11.657 1.00 97.00 131 LYS A C 1
ATOM 1056 O O . LYS A 1 131 ? -1.592 2.699 12.231 1.00 97.00 131 LYS A O 1
ATOM 1061 N N . LEU A 1 132 ? 0.541 1.982 12.189 1.00 96.69 132 LEU A N 1
ATOM 1062 C CA . LEU A 1 132 ? 0.524 1.418 13.539 1.00 96.69 132 LEU A CA 1
ATOM 1063 C C . LEU A 1 132 ? 0.390 2.513 14.600 1.00 96.69 132 LEU A C 1
ATOM 1065 O O . LEU A 1 132 ? -0.375 2.347 15.546 1.00 96.69 132 LEU A O 1
ATOM 1069 N N . GLN A 1 133 ? 1.104 3.624 14.421 1.00 96.81 133 GLN A N 1
ATOM 1070 C CA . GLN A 1 133 ? 1.016 4.773 15.312 1.00 96.81 133 GLN A CA 1
ATOM 1071 C C . GLN A 1 133 ? -0.414 5.320 15.339 1.00 96.81 133 GLN A C 1
ATOM 1073 O O . GLN A 1 133 ? -0.997 5.389 16.412 1.00 96.81 133 GLN A O 1
ATOM 1078 N N . ARG A 1 134 ? -1.016 5.578 14.170 1.00 96.44 134 ARG A N 1
ATOM 1079 C CA . ARG A 1 134 ? -2.413 6.023 14.083 1.00 96.44 134 ARG A CA 1
ATOM 1080 C C . ARG A 1 134 ? -3.372 5.063 14.789 1.00 96.44 134 ARG A C 1
ATOM 1082 O O . ARG A 1 134 ? -4.198 5.503 15.568 1.00 96.44 134 ARG A O 1
ATOM 1089 N N . SER A 1 135 ? -3.259 3.757 14.542 1.00 94.75 135 SER A N 1
ATOM 1090 C CA . SER A 1 135 ? -4.138 2.773 15.194 1.00 94.75 135 SER A CA 1
ATOM 1091 C C . SER A 1 135 ? -3.950 2.738 16.714 1.00 94.75 135 SER A C 1
ATOM 1093 O O . SER A 1 135 ? -4.905 2.482 17.438 1.00 94.75 135 SER A O 1
ATOM 1095 N N . THR A 1 136 ? -2.730 2.983 17.198 1.00 95.06 136 THR A N 1
ATOM 1096 C CA . THR A 1 136 ? -2.459 3.103 18.638 1.00 95.06 136 THR A CA 1
ATOM 1097 C C . THR A 1 136 ? -3.120 4.350 19.217 1.00 95.06 136 THR A C 1
ATOM 1099 O O . THR A 1 136 ? -3.741 4.256 20.267 1.00 95.06 136 THR A O 1
ATOM 1102 N N . GLU A 1 137 ? -3.007 5.488 18.531 1.00 96.12 137 GLU A N 1
ATOM 1103 C CA . GLU A 1 137 ? -3.633 6.754 18.930 1.00 96.12 137 GLU A CA 1
ATOM 1104 C C . GLU A 1 137 ? -5.164 6.623 18.970 1.00 96.12 137 GLU A C 1
ATOM 1106 O O . GLU A 1 137 ? -5.763 6.915 19.996 1.00 96.12 137 GLU A O 1
ATOM 1111 N N . GLU A 1 138 ? -5.784 6.063 17.926 1.00 96.06 138 GLU A N 1
ATOM 1112 C CA . GLU A 1 138 ? -7.237 5.821 17.872 1.00 96.06 138 GLU A CA 1
ATOM 1113 C C . GLU A 1 138 ? -7.723 4.915 19.021 1.00 96.06 138 GLU A C 1
ATOM 1115 O O . GLU A 1 138 ? -8.768 5.158 19.620 1.00 96.06 138 GLU A O 1
ATOM 1120 N N . HIS A 1 139 ? -6.973 3.859 19.359 1.00 96.25 139 HIS A N 1
ATOM 1121 C CA . HIS A 1 139 ? -7.315 3.009 20.503 1.00 96.25 139 HIS A CA 1
ATOM 1122 C C . HIS A 1 139 ? -7.111 3.715 21.845 1.00 96.25 139 HIS A C 1
ATOM 1124 O O . HIS A 1 139 ? -7.845 3.422 22.785 1.00 96.25 139 HIS A O 1
ATOM 1130 N N . GLN A 1 140 ? -6.116 4.599 21.951 1.00 94.31 140 GLN A N 1
ATOM 1131 C CA . GLN A 1 140 ? -5.879 5.375 23.164 1.00 94.31 140 GLN A CA 1
ATOM 1132 C C . GLN A 1 140 ? -7.022 6.362 23.402 1.00 94.31 140 GLN A C 1
ATOM 1134 O O . GLN A 1 140 ? -7.549 6.379 24.505 1.00 94.31 140 GLN A O 1
ATOM 1139 N N . GLU A 1 141 ? -7.461 7.090 22.373 1.00 95.44 141 GLU A N 1
ATOM 1140 C CA . GLU A 1 141 ? -8.622 7.989 22.462 1.00 95.44 141 GLU A CA 1
ATOM 1141 C C . GLU A 1 141 ? -9.874 7.233 22.921 1.00 95.44 141 GLU A C 1
ATOM 1143 O O . GLU A 1 141 ? -10.554 7.657 23.846 1.00 95.44 141 GLU A O 1
ATOM 1148 N N . LEU A 1 142 ? -10.121 6.044 22.363 1.00 96.06 142 LEU A N 1
ATOM 1149 C CA . LEU A 1 142 ? -11.241 5.202 22.781 1.00 96.06 142 LEU A CA 1
ATOM 1150 C C . LEU A 1 142 ? -11.116 4.733 24.243 1.00 96.06 142 LEU A C 1
ATOM 1152 O O . LEU A 1 142 ? -12.117 4.668 24.951 1.00 96.06 142 LEU A O 1
ATOM 1156 N N . ILE A 1 143 ? -9.911 4.395 24.713 1.00 95.06 143 ILE A N 1
ATOM 1157 C CA . ILE A 1 143 ? -9.678 4.057 26.127 1.00 95.06 143 ILE A CA 1
ATOM 1158 C C . ILE A 1 143 ? -9.917 5.276 27.021 1.00 95.06 143 ILE A C 1
ATOM 1160 O O . ILE A 1 143 ? -10.502 5.121 28.091 1.00 95.06 143 ILE A O 1
ATOM 1164 N N . ASP A 1 144 ? -9.475 6.457 26.597 1.00 93.75 144 ASP A N 1
ATOM 1165 C CA . ASP A 1 144 ? -9.637 7.700 27.346 1.00 93.75 144 ASP A CA 1
ATOM 1166 C C . ASP A 1 144 ? -11.124 8.081 27.456 1.00 93.75 144 ASP A C 1
ATOM 1168 O O . ASP A 1 144 ? -11.576 8.428 28.548 1.00 93.75 144 ASP A O 1
ATOM 1172 N N . ASP A 1 145 ? -11.905 7.903 26.384 1.00 94.19 145 ASP A N 1
ATOM 1173 C CA . ASP A 1 145 ? -13.364 8.074 26.387 1.00 94.19 145 ASP A CA 1
ATOM 1174 C C . ASP A 1 145 ? -14.040 7.126 27.397 1.00 94.19 145 ASP A C 1
ATOM 1176 O O . ASP A 1 145 ? -14.844 7.561 28.225 1.00 94.19 145 ASP A O 1
ATOM 1180 N N . PHE A 1 146 ? -13.677 5.835 27.397 1.00 91.38 146 PHE A N 1
ATOM 1181 C CA . PHE A 1 146 ? -14.203 4.869 28.374 1.00 91.38 146 PHE A CA 1
ATOM 1182 C C . PHE A 1 146 ? -13.768 5.177 29.807 1.00 91.38 146 PHE A C 1
ATOM 1184 O O . PHE A 1 146 ? -14.534 4.973 30.750 1.00 91.38 146 PHE A O 1
ATOM 1191 N N . HIS A 1 147 ? -12.529 5.628 29.994 1.00 87.25 147 HIS A N 1
ATOM 1192 C CA . HIS A 1 147 ? -12.034 6.025 31.304 1.00 87.25 147 HIS A CA 1
ATOM 1193 C C . HIS A 1 147 ? -12.816 7.230 31.831 1.00 87.25 147 HIS A C 1
ATOM 1195 O O . HIS A 1 147 ? -13.160 7.260 33.011 1.00 87.25 147 HIS A O 1
ATOM 1201 N N . PHE A 1 148 ? -13.126 8.197 30.967 1.00 87.00 148 PHE A N 1
ATOM 1202 C CA . PHE A 1 148 ? -13.944 9.349 31.320 1.00 87.00 148 PHE A CA 1
ATOM 1203 C C . PHE A 1 148 ? -15.366 8.930 31.720 1.00 87.00 148 PHE A C 1
ATOM 1205 O O . PHE A 1 148 ? -15.820 9.313 32.793 1.00 87.00 148 PHE A O 1
ATOM 1212 N N . GLU A 1 149 ? -16.021 8.056 30.949 1.00 84.88 149 GLU A N 1
ATOM 1213 C CA . GLU A 1 149 ? -17.352 7.520 31.287 1.00 84.88 149 GLU A CA 1
ATOM 1214 C C . GLU A 1 149 ? -17.353 6.761 32.630 1.00 84.88 149 GLU A C 1
ATOM 1216 O O . GLU A 1 149 ? -18.238 6.952 33.466 1.00 84.88 149 GLU A O 1
ATOM 1221 N N . LEU A 1 150 ? -16.336 5.928 32.883 1.00 82.50 150 LEU A N 1
ATOM 1222 C CA . LEU A 1 150 ? -16.183 5.232 34.166 1.00 82.50 150 LEU A CA 1
ATOM 1223 C C . LEU A 1 150 ? -15.959 6.200 35.328 1.00 82.50 150 LEU A C 1
ATOM 1225 O O . LEU A 1 150 ? -16.506 5.987 36.409 1.00 82.50 150 LEU A O 1
ATOM 1229 N N . GLN A 1 151 ? -15.156 7.242 35.118 1.00 83.38 151 GLN A N 1
ATOM 1230 C CA . GLN A 1 151 ? -14.890 8.256 36.129 1.00 83.38 151 GLN A CA 1
ATOM 1231 C C . GLN A 1 151 ? -16.153 9.064 36.455 1.00 83.38 151 GLN A C 1
ATOM 1233 O O . GLN A 1 151 ? -16.428 9.283 37.633 1.00 83.38 151 GLN A O 1
ATOM 123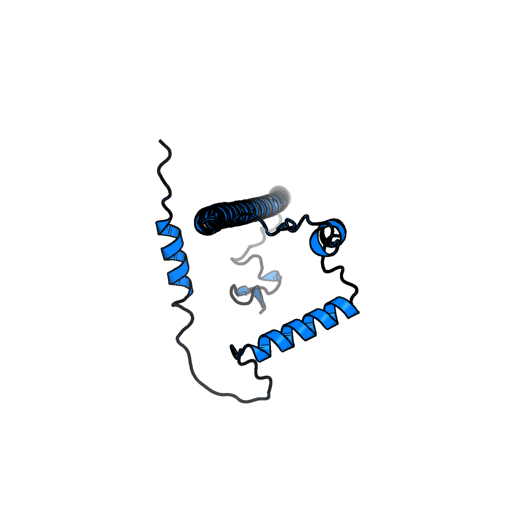8 N N . GLU A 1 152 ? -16.952 9.437 35.449 1.00 79.94 152 GLU A N 1
ATOM 1239 C CA . GLU A 1 152 ? -18.259 10.073 35.658 1.00 79.94 152 GLU A CA 1
ATOM 1240 C C . GLU A 1 152 ? -19.188 9.163 36.472 1.00 79.94 152 GLU A C 1
ATOM 1242 O O . GLU A 1 152 ? -19.770 9.594 37.466 1.00 79.94 152 GLU A O 1
ATOM 1247 N N . LEU A 1 153 ? -19.292 7.876 36.116 1.00 78.19 153 LEU A N 1
ATOM 1248 C CA . LEU A 1 153 ? -20.097 6.908 36.870 1.00 78.19 153 LEU A CA 1
ATOM 1249 C C . LEU A 1 153 ? -19.602 6.716 38.310 1.00 78.19 153 LEU A C 1
ATOM 1251 O O . LEU A 1 153 ? -20.422 6.565 39.218 1.00 78.19 153 LEU A O 1
ATOM 1255 N N . GLN A 1 154 ? -18.286 6.728 38.531 1.00 74.50 154 GLN A N 1
ATOM 1256 C CA . GLN A 1 154 ? -17.700 6.661 39.866 1.00 74.50 154 GLN A CA 1
ATOM 1257 C C . GLN A 1 154 ? -18.067 7.900 40.698 1.00 74.50 154 GLN A C 1
ATOM 1259 O O . GLN A 1 154 ? -18.524 7.746 41.831 1.00 74.50 154 GLN A O 1
ATOM 1264 N N . GLU A 1 155 ? -17.970 9.102 40.129 1.00 75.38 155 GLU A N 1
ATOM 1265 C CA . GLU A 1 155 ? -18.390 10.350 40.782 1.00 75.38 155 GLU A CA 1
ATOM 1266 C C . GLU A 1 155 ? -19.898 10.350 41.098 1.00 75.38 155 GLU A C 1
ATOM 1268 O O . GLU A 1 155 ? -20.309 10.741 42.191 1.00 75.38 155 GLU A O 1
ATOM 1273 N N . PHE A 1 156 ? -20.741 9.824 40.200 1.00 71.81 156 PHE A N 1
ATOM 1274 C CA . PHE A 1 156 ? -22.170 9.642 40.479 1.00 71.81 156 PHE A CA 1
ATOM 1275 C C . PHE A 1 156 ? -22.437 8.600 41.572 1.00 71.81 156 PHE A C 1
ATOM 1277 O O . PHE A 1 156 ? -23.395 8.752 42.332 1.00 71.81 156 PHE A O 1
ATOM 1284 N N . SER A 1 157 ? -21.616 7.553 41.680 1.00 68.12 157 SER A N 1
ATOM 1285 C CA . SER A 1 157 ? -21.762 6.535 42.727 1.00 68.12 157 SER A CA 1
ATOM 1286 C C . SER A 1 157 ? -21.479 7.090 44.126 1.00 68.12 157 SER A C 1
ATOM 1288 O O . SER A 1 157 ? -22.233 6.776 45.047 1.00 68.12 157 SER A O 1
ATOM 1290 N N . ASP A 1 158 ? -20.493 7.987 44.253 1.00 68.75 158 ASP A N 1
ATOM 1291 C CA . ASP A 1 158 ? -20.170 8.689 45.504 1.00 68.75 158 ASP A CA 1
ATOM 1292 C C . ASP A 1 158 ? -21.324 9.599 45.967 1.00 68.75 158 ASP A C 1
ATOM 1294 O O . ASP A 1 158 ? -21.508 9.825 47.161 1.00 68.75 158 ASP A O 1
ATOM 1298 N N . ILE A 1 159 ? -22.134 10.108 45.030 1.00 73.12 159 ILE A N 1
ATOM 1299 C CA . ILE A 1 159 ? -23.310 10.946 45.321 1.00 73.12 159 ILE A CA 1
ATOM 1300 C C . ILE A 1 159 ? -24.543 10.096 45.669 1.00 73.12 159 ILE A C 1
ATOM 1302 O O . ILE A 1 159 ? -25.417 10.546 46.412 1.00 73.12 159 ILE A O 1
ATOM 1306 N N . LEU A 1 160 ? -24.646 8.886 45.113 1.00 66.31 160 LEU A N 1
ATOM 1307 C CA . LEU A 1 160 ? -25.854 8.060 45.176 1.00 66.31 160 LEU A CA 1
ATOM 1308 C C . LEU A 1 160 ? -25.795 6.916 46.211 1.00 66.31 160 LEU A C 1
ATOM 1310 O O . LEU A 1 160 ? -26.766 6.164 46.299 1.00 66.31 160 LEU A O 1
ATOM 1314 N N . ASP A 1 161 ? -24.712 6.775 46.990 1.00 67.50 161 ASP A N 1
ATOM 1315 C CA . ASP A 1 161 ? -24.509 5.680 47.966 1.00 67.50 161 ASP A CA 1
ATOM 1316 C C . ASP A 1 161 ? -24.779 4.283 47.348 1.00 67.50 161 ASP A C 1
ATOM 1318 O O . ASP A 1 161 ? -25.309 3.365 47.987 1.00 67.50 161 ASP A O 1
ATOM 1322 N N . LEU A 1 162 ? -24.443 4.100 46.062 1.00 67.69 162 LEU A N 1
ATOM 1323 C CA . LEU A 1 162 ? -24.556 2.790 45.417 1.00 67.69 162 LEU A CA 1
ATOM 1324 C C . LEU A 1 162 ? -23.431 1.873 45.919 1.00 67.69 162 LEU A C 1
ATOM 1326 O O . LEU A 1 162 ? -22.293 2.321 46.060 1.00 67.69 162 LEU A O 1
ATOM 1330 N N . PRO A 1 163 ? -23.702 0.574 46.153 1.00 58.50 163 PRO A N 1
ATOM 1331 C CA . PRO A 1 163 ? -22.653 -0.355 46.545 1.00 58.50 163 PRO A CA 1
ATOM 1332 C C . PRO A 1 163 ? -21.565 -0.376 45.465 1.00 58.50 163 PRO A C 1
ATOM 1334 O O . PRO A 1 163 ? -21.847 -0.708 44.311 1.00 58.50 163 PRO A O 1
ATOM 1337 N N . ILE A 1 164 ? -20.332 -0.023 45.851 1.00 59.62 164 ILE A N 1
ATOM 1338 C CA . ILE A 1 164 ? -19.145 -0.077 44.989 1.00 59.62 164 ILE A CA 1
ATOM 1339 C C . ILE A 1 164 ? -19.095 -1.486 44.389 1.00 59.62 164 ILE A C 1
ATOM 1341 O O . ILE A 1 164 ? -19.017 -2.457 45.152 1.00 59.62 164 ILE A O 1
ATOM 1345 N N . PRO A 1 165 ? -19.168 -1.651 43.056 1.00 58.53 165 PRO A N 1
ATOM 1346 C CA . PRO A 1 165 ? -19.086 -2.978 42.483 1.00 58.53 165 PRO A CA 1
ATOM 1347 C C . PRO A 1 165 ? -17.704 -3.528 42.840 1.00 58.53 165 PRO A C 1
ATOM 1349 O O . PRO A 1 165 ? -16.694 -2.916 42.513 1.00 58.53 165 PRO A O 1
ATOM 1352 N N . GLU A 1 166 ? -17.607 -4.668 43.516 1.00 56.72 166 GLU A N 1
ATOM 1353 C CA . GLU A 1 166 ? -16.312 -5.325 43.689 1.00 56.72 166 GLU A CA 1
ATOM 1354 C C . GLU A 1 166 ? -15.844 -5.812 42.312 1.00 56.72 166 GLU A C 1
ATOM 1356 O O . GLU A 1 166 ? -16.294 -6.840 41.799 1.00 56.72 166 GLU A O 1
ATOM 1361 N N . HIS A 1 167 ? -14.950 -5.055 41.672 1.00 56.66 167 HIS A N 1
ATOM 1362 C CA . HIS A 1 167 ? -14.313 -5.440 40.414 1.00 56.66 167 HIS A CA 1
ATOM 1363 C C . HIS A 1 167 ? -13.265 -6.513 40.738 1.00 56.66 167 HIS A C 1
ATOM 1365 O O . HIS A 1 167 ? -12.061 -6.266 40.751 1.00 56.66 167 HIS A O 1
ATOM 1371 N N . GLY A 1 168 ? -13.713 -7.710 41.113 1.00 52.91 168 GLY A N 1
ATOM 1372 C CA . GLY A 1 168 ? -12.827 -8.778 41.554 1.00 52.91 168 GLY A CA 1
ATOM 1373 C C . GLY A 1 168 ? -11.881 -9.212 40.438 1.00 52.91 168 GLY A C 1
ATOM 1374 O O . GLY A 1 168 ? -12.291 -9.993 39.593 1.00 52.91 168 GLY A O 1
ATOM 1375 N N . SER A 1 169 ? -10.627 -8.741 40.471 1.00 62.12 169 SER A N 1
ATOM 1376 C CA . SER A 1 169 ? -9.407 -9.161 39.741 1.00 62.12 169 SER A CA 1
ATOM 1377 C C . SER A 1 169 ? -9.462 -9.354 38.212 1.00 62.12 169 SER A C 1
ATOM 1379 O O . SER A 1 169 ? -8.401 -9.375 37.595 1.00 62.12 169 SER A O 1
ATOM 1381 N N . ASN A 1 170 ? -10.626 -9.531 37.590 1.00 60.56 170 ASN A N 1
ATOM 1382 C CA . ASN A 1 170 ? -10.814 -9.887 36.190 1.00 60.56 170 ASN A CA 1
ATOM 1383 C C . ASN A 1 170 ? -12.104 -9.230 35.666 1.00 60.56 170 ASN A C 1
ATOM 1385 O O . ASN A 1 170 ? -13.181 -9.820 35.802 1.00 60.56 170 ASN A O 1
ATOM 1389 N N . PRO A 1 171 ? -12.009 -8.053 35.019 1.00 67.31 171 PRO A N 1
ATOM 1390 C CA . PRO A 1 171 ? -13.167 -7.287 34.532 1.00 67.31 171 PRO A CA 1
ATOM 1391 C C . PRO A 1 171 ? -13.973 -8.007 33.432 1.00 67.31 171 PRO A C 1
ATOM 1393 O O . PRO A 1 171 ? -15.052 -7.579 33.047 1.00 67.31 171 PRO A O 1
ATOM 1396 N N . LEU A 1 172 ? -13.460 -9.125 32.916 1.00 64.31 172 LEU A N 1
ATOM 1397 C CA . LEU A 1 172 ? -14.071 -9.931 31.857 1.00 64.31 172 LEU A CA 1
ATOM 1398 C C . LEU A 1 172 ? -14.813 -11.172 32.388 1.00 64.31 172 LEU A C 1
ATOM 1400 O O . LEU A 1 172 ? -15.428 -11.909 31.613 1.00 64.31 172 LEU A O 1
ATOM 1404 N N . LYS A 1 173 ? -14.798 -11.401 33.711 1.00 65.44 173 LYS A N 1
ATOM 1405 C CA . LYS A 1 173 ? -15.412 -12.580 34.341 1.00 65.44 173 LYS A CA 1
ATOM 1406 C C . LYS A 1 173 ? -16.927 -12.632 34.124 1.00 65.44 173 LYS A C 1
ATOM 1408 O O . LYS A 1 173 ? -17.479 -13.715 33.967 1.00 65.44 173 LYS A O 1
ATOM 1413 N N . HIS A 1 174 ? -17.585 -11.476 34.055 1.00 58.97 174 HIS A N 1
ATOM 1414 C CA . HIS A 1 174 ? -19.034 -11.349 33.832 1.00 58.97 174 HIS A CA 1
ATOM 1415 C C . HIS A 1 174 ? -19.467 -11.813 32.429 1.00 58.97 174 HIS A C 1
ATOM 1417 O O . HIS A 1 174 ? -20.616 -12.189 32.232 1.00 58.97 174 HIS A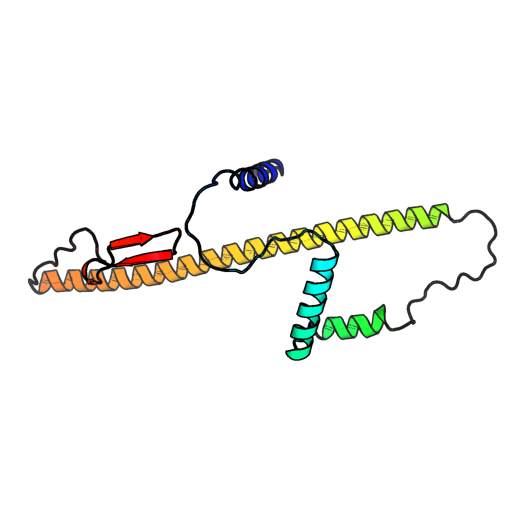 O 1
ATOM 1423 N N . ILE A 1 175 ? -18.534 -11.823 31.470 1.00 67.75 175 ILE A N 1
ATOM 1424 C CA . ILE A 1 175 ? -18.723 -12.318 30.098 1.00 67.75 175 ILE A CA 1
ATOM 1425 C C . ILE A 1 175 ? -18.190 -13.763 29.947 1.00 67.75 175 ILE A C 1
ATOM 1427 O O . ILE A 1 175 ? -18.227 -14.347 28.868 1.00 67.75 175 ILE A O 1
ATOM 1431 N N . GLY A 1 176 ? -17.705 -14.382 31.032 1.00 61.53 176 GLY A N 1
ATOM 1432 C CA . GLY A 1 176 ? -17.163 -15.747 31.019 1.00 61.53 176 GLY A CA 1
ATOM 1433 C C . GLY A 1 176 ? -15.783 -15.865 30.365 1.00 61.53 176 GLY A C 1
ATOM 1434 O O . GLY A 1 176 ? -15.302 -16.972 30.133 1.00 61.53 176 GLY A O 1
ATOM 1435 N N . ILE A 1 177 ? -15.123 -14.740 30.076 1.00 71.50 177 ILE A N 1
ATOM 1436 C CA . ILE A 1 177 ? -13.795 -14.700 29.465 1.00 71.50 177 ILE A CA 1
ATOM 1437 C C . ILE A 1 177 ? -12.737 -14.715 30.571 1.00 71.50 177 ILE A C 1
ATOM 1439 O O . ILE A 1 177 ? -12.704 -13.831 31.427 1.00 71.50 177 ILE A O 1
ATOM 1443 N N . THR A 1 178 ? -11.847 -15.710 30.547 1.00 69.38 178 THR A N 1
ATOM 1444 C CA . THR A 1 178 ? -10.816 -15.871 31.587 1.00 69.38 178 THR A CA 1
ATOM 1445 C C . THR A 1 178 ? -9.416 -15.519 31.115 1.00 69.38 178 THR A C 1
ATOM 1447 O O . THR A 1 178 ? -8.756 -14.672 31.708 1.00 69.38 178 THR A O 1
ATOM 1450 N N . ARG A 1 179 ? -8.925 -16.185 30.064 1.00 67.94 179 ARG A N 1
ATOM 1451 C CA . ARG A 1 179 ? -7.529 -16.075 29.616 1.00 67.94 179 ARG A CA 1
ATOM 1452 C C . ARG A 1 179 ? -7.442 -15.913 28.106 1.00 67.94 179 ARG A C 1
ATOM 1454 O O . ARG A 1 179 ? -7.945 -16.752 27.360 1.00 67.94 179 ARG A O 1
ATOM 1461 N N . LEU A 1 180 ? -6.760 -14.862 27.654 1.00 78.75 180 LEU A N 1
ATOM 1462 C CA . LEU A 1 180 ? -6.411 -14.661 26.249 1.00 78.75 180 LEU A CA 1
ATOM 1463 C C . LEU A 1 180 ? -5.292 -15.627 25.845 1.00 78.75 180 LEU A C 1
ATOM 1465 O O . LEU A 1 180 ? -4.199 -15.604 26.410 1.00 78.75 180 LEU A O 1
ATOM 1469 N N . ASN A 1 181 ? -5.551 -16.449 24.837 1.00 77.88 181 ASN A N 1
ATOM 1470 C CA . ASN A 1 181 ? -4.525 -17.246 24.191 1.00 77.88 181 ASN A CA 1
ATOM 1471 C C . ASN A 1 181 ? -3.885 -16.422 23.059 1.00 77.88 181 ASN A C 1
ATOM 1473 O O . ASN A 1 181 ? -4.535 -16.125 22.057 1.00 77.88 181 ASN A O 1
ATOM 1477 N N . ILE A 1 182 ? -2.608 -16.056 23.217 1.00 78.56 182 ILE A N 1
ATOM 1478 C CA . ILE A 1 182 ? -1.881 -15.191 22.272 1.00 78.56 182 ILE A CA 1
ATOM 1479 C C . ILE A 1 182 ? -1.579 -15.914 20.951 1.00 78.56 182 ILE A C 1
ATOM 1481 O O . ILE A 1 182 ? -1.662 -15.298 19.889 1.00 78.56 182 ILE A O 1
ATOM 1485 N N . SER A 1 183 ? -1.275 -17.215 20.984 1.00 78.00 183 SER A N 1
ATOM 1486 C CA . SER A 1 183 ? -0.988 -17.987 19.768 1.00 78.00 183 SER A CA 1
ATOM 1487 C C . SER A 1 183 ? -2.249 -18.266 18.949 1.00 78.00 183 SER A C 1
ATOM 1489 O O . SER A 1 183 ? -2.188 -18.267 17.723 1.00 78.00 183 SER A O 1
ATOM 1491 N N . ALA A 1 184 ? -3.401 -18.422 19.608 1.00 75.62 184 ALA A N 1
ATOM 1492 C CA . ALA A 1 184 ? -4.688 -18.638 18.948 1.00 75.62 184 ALA A CA 1
ATOM 1493 C C . ALA A 1 184 ? -5.492 -17.348 18.700 1.00 75.62 184 ALA A C 1
ATOM 1495 O O . ALA A 1 184 ? -6.518 -17.411 18.028 1.00 75.62 184 ALA A O 1
ATOM 1496 N N . ARG A 1 185 ? -5.071 -16.198 19.253 1.00 83.06 185 ARG A N 1
ATOM 1497 C CA . ARG A 1 185 ? -5.816 -14.917 19.255 1.00 83.06 185 ARG A CA 1
ATOM 1498 C C . ARG A 1 185 ? -7.277 -15.068 19.702 1.00 83.06 185 ARG A C 1
ATOM 1500 O O . ARG A 1 185 ? -8.169 -14.400 19.186 1.00 83.06 185 ARG A O 1
ATOM 1507 N N . ARG A 1 186 ? -7.532 -15.979 20.644 1.00 82.81 186 ARG A N 1
ATOM 1508 C CA . ARG A 1 186 ? -8.875 -16.305 21.142 1.00 82.81 186 ARG A CA 1
ATOM 1509 C C . ARG A 1 186 ? -8.890 -16.268 22.658 1.00 82.81 186 ARG A C 1
ATOM 1511 O O . ARG A 1 186 ? -7.934 -16.686 23.309 1.00 82.81 186 ARG A O 1
ATOM 1518 N N . PHE A 1 187 ? -9.984 -15.774 23.213 1.00 74.88 187 PHE A N 1
ATOM 1519 C CA . PHE A 1 187 ? -10.251 -15.872 24.637 1.00 74.88 187 PHE A CA 1
ATOM 1520 C C . PHE A 1 187 ? -10.697 -17.291 24.989 1.00 74.88 187 PHE A C 1
ATOM 1522 O O . PHE A 1 187 ? -11.449 -17.919 24.246 1.00 74.88 187 PHE A O 1
ATOM 1529 N N . SER A 1 188 ? -10.223 -17.788 26.125 1.00 71.88 188 SER A N 1
ATOM 1530 C CA . SER A 1 188 ? -10.733 -19.011 26.739 1.00 71.88 188 SER A CA 1
ATOM 1531 C C . SER A 1 188 ? -12.021 -18.651 27.473 1.00 71.88 188 SER A C 1
ATOM 1533 O O . SER A 1 188 ? -12.005 -17.755 28.324 1.00 71.88 188 SER A O 1
ATOM 1535 N N . ALA A 1 189 ? -13.116 -19.314 27.110 1.00 62.44 189 ALA A N 1
ATOM 1536 C CA . ALA A 1 189 ? -14.386 -19.215 27.817 1.00 62.44 189 ALA A CA 1
ATOM 1537 C C . ALA A 1 189 ? -14.450 -20.284 28.920 1.00 62.44 189 ALA A C 1
ATOM 1539 O O . ALA A 1 189 ? -13.882 -21.367 28.747 1.00 62.44 189 ALA A O 1
ATOM 1540 N N . CYS A 1 190 ? -15.083 -19.953 30.046 1.00 55.62 190 CYS A N 1
ATOM 1541 C CA . CYS A 1 190 ? -15.469 -20.914 31.085 1.00 55.62 190 CYS A CA 1
ATOM 1542 C C . CYS A 1 190 ? -16.721 -21.699 30.699 1.00 55.62 190 CYS A C 1
ATOM 1544 O O . CYS A 1 190 ? -17.617 -21.094 30.071 1.00 55.62 190 CYS A O 1
#

Secondary structure (DSSP, 8-state):
------THHHHHHHHHHSSSS--------------------HHHHHHHHHHHHHHHHHTT--SS-HHHHHHHIIIIISTTS------S---S--SHHHHHHHHHHHHHHHHHHHHHHHHHHHHHHHHHHHHHHHHHHHHHHHHHHHHHHHHHHHHHHHHHTPPPP---S-TTGGGTEEEEETTTTEEEE-

pLDDT: mean 70.49, std 19.68, range [30.45, 97.38]